Protein AF-A0A024HG95-F1 (afdb_monomer)

InterPro domains:
  IPR009799 EthD domain [PF07110] (18-92)
  IPR009799 EthD domain [PF07110] (99-173)
  IPR009799 EthD domain [TIGR02118] (1-95)
  IPR009799 EthD domain [TIGR02118] (94-183)
  IPR011008 Dimeric alpha-beta barrel [SSF54909] (1-94)
  IPR011008 Dimeric alpha-beta barrel [SSF54909] (99-183)

pLDDT: mean 79.68, std 12.89, range [33.03, 95.38]

Nearest PDB structures (foldseek):
  3bf4-assembly1_B  TM=8.684E-01  e=7.838E-10  Cupriavidus pinatubonensis JMP134
  2ftr-assembly1_B  TM=7.029E-01  e=4.248E-02  Halalkalibacterium halodurans C-125
  1q53-assembly1_B  TM=6.119E-01  e=1.461E+00  Arabidopsis thaliana
  8ozo-assembly1_A  TM=5.881E-01  e=2.093E+00  Populus tremula
  8z0l-assembly1_M  TM=3.106E-01  e=1.082E+00  Selenomonas sp.

Organism: Pseudomonas knackmussii (strain DSM 6978 / CCUG 54928 / LMG 23759 / B13) (NCBI:txid1301098)

Sequence (185 aa):
MIKVSVMYPNAPGVRFDHDYYRDIHMPLVKERMGDKCKYYTIDKGLAGGEPGAPATYVGMCHIFCDSVEAFQAGFGPHAKEILADIANYTDQTPESLDHDYYRDIHMPLVKERMGDKCKYYTIDKGLAGGEPGAPATYVGMCHIFCDSVEAFQAGFGPHAKEILADIANYTDQTPVLQISEVVVG

Structure (mmCIF, N/CA/C/O backbone):
data_AF-A0A024HG95-F1
#
_entry.id   AF-A0A024HG95-F1
#
loop_
_atom_site.group_PDB
_atom_site.id
_atom_site.type_symbol
_atom_site.label_atom_id
_atom_site.label_alt_id
_atom_site.label_comp_id
_atom_site.label_asym_id
_atom_site.label_entity_id
_atom_site.label_seq_id
_atom_site.pdbx_PDB_ins_code
_atom_site.Cartn_x
_atom_site.Cartn_y
_atom_site.Cartn_z
_atom_site.occupancy
_atom_site.B_iso_or_equiv
_atom_site.auth_seq_id
_atom_site.auth_comp_id
_atom_site.auth_asym_id
_atom_site.auth_atom_id
_atom_site.pdbx_PDB_model_num
ATOM 1 N N . MET A 1 1 ? 10.586 -10.606 -5.773 1.00 79.81 1 MET A N 1
ATOM 2 C CA . MET A 1 1 ? 9.203 -10.150 -6.001 1.00 79.81 1 MET A CA 1
ATOM 3 C C . MET A 1 1 ? 9.129 -8.683 -5.638 1.00 79.81 1 MET A C 1
ATOM 5 O O . MET A 1 1 ? 9.677 -8.307 -4.609 1.00 79.81 1 MET A O 1
ATOM 9 N N . ILE A 1 2 ? 8.516 -7.871 -6.491 1.00 79.69 2 ILE A N 1
ATOM 10 C CA . ILE A 1 2 ? 8.296 -6.440 -6.281 1.00 79.69 2 ILE A CA 1
ATOM 11 C C . ILE A 1 2 ? 6.804 -6.124 -6.366 1.00 79.69 2 ILE A C 1
ATOM 13 O O . ILE A 1 2 ? 6.038 -6.869 -6.984 1.00 79.69 2 ILE A O 1
ATOM 17 N N . LYS A 1 3 ? 6.423 -4.990 -5.786 1.00 83.44 3 LYS A N 1
ATOM 18 C CA . LYS A 1 3 ? 5.073 -4.438 -5.824 1.00 83.44 3 LYS A CA 1
ATOM 19 C C . LYS A 1 3 ? 5.138 -3.042 -6.432 1.00 83.44 3 LYS A C 1
ATOM 21 O O . LYS A 1 3 ? 5.890 -2.199 -5.951 1.00 83.44 3 LYS A O 1
ATOM 26 N N . VAL A 1 4 ? 4.382 -2.817 -7.500 1.00 76.75 4 VAL A N 1
ATOM 27 C CA . VAL A 1 4 ? 4.253 -1.510 -8.153 1.00 76.75 4 VAL A CA 1
ATOM 28 C C . VAL A 1 4 ? 2.925 -0.906 -7.734 1.00 76.75 4 VAL A C 1
ATOM 30 O O . VAL A 1 4 ? 1.876 -1.470 -8.032 1.00 76.75 4 VAL A O 1
ATOM 33 N N . SER A 1 5 ? 2.978 0.213 -7.019 1.00 79.12 5 SER A N 1
ATOM 34 C CA . SER A 1 5 ? 1.804 0.883 -6.459 1.00 79.12 5 SER A CA 1
ATOM 35 C C . SER A 1 5 ? 1.411 2.081 -7.314 1.00 79.12 5 SER A C 1
ATOM 37 O O . SER A 1 5 ? 2.239 2.955 -7.562 1.00 79.12 5 SER A O 1
ATOM 39 N N . VAL A 1 6 ? 0.144 2.144 -7.716 1.00 73.94 6 VAL A N 1
ATOM 40 C CA . VAL A 1 6 ? -0.451 3.289 -8.417 1.00 73.94 6 VAL A CA 1
ATOM 41 C C . VAL A 1 6 ? -1.552 3.854 -7.528 1.00 73.94 6 VAL A C 1
ATOM 43 O O . VAL A 1 6 ? -2.449 3.119 -7.122 1.00 73.94 6 VAL A O 1
ATOM 46 N N . MET A 1 7 ? -1.470 5.140 -7.192 1.00 79.94 7 MET A N 1
ATOM 47 C CA . MET A 1 7 ? -2.380 5.812 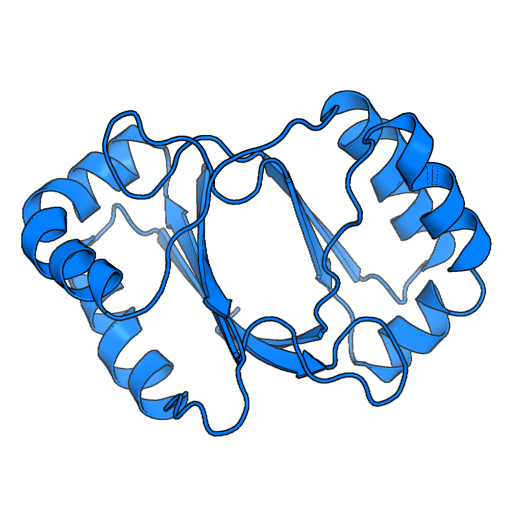-6.259 1.00 79.94 7 MET A CA 1
ATOM 48 C C . MET A 1 7 ? -2.964 7.058 -6.923 1.00 79.94 7 MET A C 1
ATOM 50 O O . MET A 1 7 ? -2.205 7.877 -7.438 1.00 79.94 7 MET A O 1
ATOM 54 N N . TYR A 1 8 ? -4.292 7.204 -6.908 1.00 73.31 8 TYR A N 1
ATOM 55 C CA . TYR A 1 8 ? -4.997 8.329 -7.534 1.00 73.31 8 TYR A CA 1
ATOM 56 C C . TYR A 1 8 ? -5.486 9.311 -6.467 1.00 73.31 8 TYR A C 1
ATOM 58 O O . TYR A 1 8 ? -6.431 8.971 -5.751 1.00 73.31 8 TYR A O 1
ATOM 66 N N . PRO A 1 9 ? -4.875 10.504 -6.327 1.00 78.38 9 PRO A N 1
ATOM 67 C CA . PRO A 1 9 ? -5.267 11.478 -5.313 1.00 78.38 9 PRO A CA 1
ATOM 68 C C . PRO A 1 9 ? -6.752 11.832 -5.391 1.00 78.38 9 PRO A C 1
ATOM 70 O O . PRO A 1 9 ? -7.327 11.981 -6.468 1.00 78.38 9 PRO A O 1
ATOM 73 N N . ASN A 1 10 ? -7.382 11.957 -4.231 1.00 75.06 10 ASN A N 1
ATOM 74 C CA . ASN A 1 10 ? -8.757 12.399 -4.102 1.00 75.06 10 ASN A CA 1
ATOM 75 C C . ASN A 1 10 ? -8.811 13.933 -4.104 1.00 75.06 10 ASN A C 1
ATOM 77 O O . ASN A 1 10 ? -8.007 14.596 -3.450 1.00 75.06 10 ASN A O 1
ATOM 81 N N . ALA A 1 11 ? -9.787 14.498 -4.807 1.00 73.00 11 ALA A N 1
ATOM 82 C CA . ALA A 1 11 ? -10.054 15.930 -4.835 1.00 73.00 11 ALA A CA 1
ATOM 83 C C . ALA A 1 11 ? -11.572 16.172 -4.881 1.00 73.00 11 ALA A C 1
ATOM 85 O O . ALA A 1 11 ? -12.305 15.342 -5.428 1.00 73.00 11 ALA A O 1
ATOM 86 N N . PRO A 1 12 ? -12.083 17.296 -4.342 1.00 68.38 12 PRO A N 1
ATOM 87 C CA . PRO A 1 12 ? -13.506 17.612 -4.423 1.00 68.38 12 PRO A CA 1
ATOM 88 C C . PRO A 1 12 ? -14.024 17.553 -5.869 1.00 68.38 12 PRO A C 1
ATOM 90 O O . PRO A 1 12 ? -13.521 18.250 -6.745 1.00 68.38 12 PRO A O 1
ATOM 93 N N . GLY A 1 13 ? -15.040 16.720 -6.114 1.00 66.88 13 GLY A N 1
ATOM 94 C CA . GLY A 1 13 ? -15.647 16.550 -7.440 1.00 66.88 13 GLY A CA 1
ATOM 95 C C . GLY A 1 13 ? -14.898 15.615 -8.397 1.00 66.88 13 GLY A C 1
ATOM 96 O O . GLY A 1 13 ? -15.292 15.526 -9.560 1.00 66.88 13 GLY A O 1
ATOM 97 N N . VAL A 1 14 ? -13.854 14.905 -7.945 1.00 72.06 14 VAL A N 1
ATOM 98 C CA . VAL A 1 14 ? -13.149 13.925 -8.784 1.00 72.06 14 VAL A CA 1
ATOM 99 C C . VAL A 1 14 ? -14.087 12.782 -9.189 1.00 72.06 14 VAL A C 1
ATOM 101 O O . VAL A 1 14 ? -14.788 12.196 -8.362 1.00 72.06 14 VAL A O 1
ATOM 104 N N . ARG A 1 15 ? -14.117 12.458 -10.486 1.00 71.50 15 ARG A N 1
ATOM 105 C CA . ARG A 1 15 ? -14.845 11.298 -11.011 1.00 71.50 15 ARG A CA 1
ATOM 106 C C . ARG A 1 15 ? -13.890 10.113 -11.080 1.00 71.50 15 ARG A C 1
ATOM 108 O O . ARG A 1 15 ? -12.995 10.115 -11.917 1.00 71.50 15 ARG A O 1
ATOM 115 N N . PHE A 1 16 ? -14.120 9.093 -10.259 1.00 69.81 16 PHE A N 1
ATOM 116 C CA . PHE A 1 16 ? -13.410 7.818 -10.345 1.00 69.81 16 PHE A CA 1
ATOM 117 C C . PHE A 1 16 ? -14.416 6.675 -10.488 1.00 69.81 16 PHE A C 1
ATOM 119 O O . PHE A 1 16 ? -15.209 6.410 -9.584 1.00 69.81 16 PHE A O 1
ATOM 126 N N . ASP A 1 17 ? -14.414 6.024 -11.649 1.00 82.94 17 ASP A N 1
ATOM 127 C CA . ASP A 1 17 ? -15.295 4.893 -11.933 1.00 82.94 17 ASP A CA 1
ATOM 128 C C . ASP A 1 17 ? -14.608 3.593 -11.500 1.00 82.94 17 ASP A C 1
ATOM 130 O O . ASP A 1 17 ? -13.783 3.026 -12.219 1.00 82.94 17 ASP A O 1
ATOM 134 N N . HIS A 1 18 ? -14.916 3.152 -10.280 1.00 84.31 18 HIS A N 1
ATOM 135 C CA . HIS A 1 18 ? -14.314 1.952 -9.701 1.00 84.31 18 HIS A CA 1
ATOM 136 C C . HIS A 1 18 ? -14.685 0.671 -10.447 1.00 84.31 18 HIS A C 1
ATOM 138 O O . HIS A 1 18 ? -13.876 -0.257 -10.471 1.00 84.31 18 HIS A O 1
ATOM 144 N N . ASP A 1 19 ? -15.871 0.616 -11.055 1.00 87.69 19 ASP A N 1
ATOM 145 C CA . ASP A 1 19 ? -16.317 -0.566 -11.785 1.00 87.69 19 ASP A CA 1
ATOM 146 C C . ASP A 1 19 ? -15.554 -0.677 -13.102 1.00 87.69 19 ASP A C 1
ATOM 148 O O . ASP A 1 19 ? -14.967 -1.718 -13.384 1.00 87.69 19 ASP A O 1
ATOM 152 N N . TYR A 1 20 ? -15.419 0.425 -13.845 1.00 80.25 20 TYR A N 1
ATOM 153 C CA . TYR A 1 20 ? -14.579 0.447 -15.044 1.00 80.25 20 TYR A CA 1
ATOM 154 C C . TYR A 1 20 ? -13.110 0.130 -14.726 1.00 80.25 20 TYR A C 1
ATOM 156 O O . TYR A 1 20 ? -12.455 -0.633 -15.444 1.00 80.25 20 TYR A O 1
ATOM 164 N N . TYR A 1 21 ? -12.575 0.694 -13.639 1.00 76.06 21 TYR A N 1
ATOM 165 C CA . TYR A 1 21 ? -11.191 0.454 -13.236 1.00 76.06 21 TYR A CA 1
ATOM 166 C C . TYR A 1 21 ? -10.925 -1.030 -12.937 1.00 76.06 21 TYR A C 1
ATOM 168 O O . TYR A 1 21 ? -9.932 -1.596 -13.403 1.00 76.06 21 TYR A O 1
ATOM 176 N N . ARG A 1 22 ? -11.846 -1.673 -12.210 1.00 89.12 22 ARG A N 1
ATOM 177 C CA . ARG A 1 22 ? -11.774 -3.091 -11.840 1.00 89.12 22 ARG A CA 1
ATOM 178 C C . ARG A 1 22 ? -12.034 -4.031 -13.010 1.00 89.12 22 ARG A C 1
ATOM 180 O O . ARG A 1 22 ? -11.291 -4.996 -13.166 1.00 89.12 22 ARG A O 1
ATOM 187 N N . ASP A 1 23 ? -13.063 -3.762 -13.803 1.00 86.31 23 ASP A N 1
ATOM 188 C CA . ASP A 1 23 ? -13.603 -4.735 -14.756 1.00 86.31 23 ASP A CA 1
ATOM 189 C C . ASP A 1 23 ? -13.022 -4.569 -16.168 1.00 86.31 23 ASP A C 1
ATOM 191 O O . ASP A 1 23 ? -13.086 -5.503 -16.966 1.00 86.31 23 ASP A O 1
ATOM 195 N N . ILE A 1 24 ? -12.425 -3.411 -16.482 1.00 86.00 24 ILE A N 1
ATOM 196 C CA . ILE A 1 24 ? -11.878 -3.106 -17.814 1.00 86.00 24 ILE A CA 1
ATOM 197 C C . ILE A 1 24 ? -10.385 -2.775 -17.751 1.00 86.00 24 ILE A C 1
ATOM 199 O O . ILE A 1 24 ? -9.576 -3.437 -18.403 1.00 86.00 24 ILE A O 1
ATOM 203 N N . HIS A 1 25 ? -10.001 -1.762 -16.969 1.00 76.81 25 HIS A N 1
ATOM 204 C CA . HIS A 1 25 ? -8.632 -1.239 -17.001 1.00 76.81 25 HIS A CA 1
ATOM 205 C C . HIS A 1 25 ? -7.604 -2.240 -16.458 1.00 76.81 25 HIS A C 1
ATOM 207 O O . HIS A 1 25 ? -6.648 -2.586 -17.152 1.00 76.81 25 HIS A O 1
ATOM 213 N N . MET A 1 26 ? -7.790 -2.739 -15.234 1.00 88.88 26 MET A N 1
ATOM 214 C CA . MET A 1 26 ? -6.814 -3.649 -14.625 1.00 88.88 26 MET A CA 1
ATOM 215 C C . MET A 1 26 ? -6.700 -5.011 -15.343 1.00 88.88 26 MET A C 1
ATOM 217 O O . MET A 1 26 ? -5.574 -5.495 -15.500 1.00 88.88 26 MET A O 1
ATOM 221 N N . PRO A 1 27 ? -7.788 -5.603 -15.877 1.00 90.50 27 PRO A N 1
ATOM 222 C CA . PRO A 1 27 ? -7.696 -6.759 -16.767 1.00 90.50 27 PRO A CA 1
ATOM 223 C C . PRO A 1 27 ? -6.879 -6.489 -18.036 1.00 90.50 27 PRO A C 1
ATOM 225 O O . PRO A 1 27 ? -6.035 -7.313 -18.389 1.00 90.50 27 PRO A O 1
ATOM 228 N N . LEU A 1 28 ? -7.046 -5.324 -18.679 1.00 80.94 28 LEU A N 1
ATOM 229 C CA . LEU A 1 28 ? -6.230 -4.922 -19.833 1.00 80.94 28 LEU A CA 1
ATOM 230 C C . LEU A 1 28 ? -4.741 -4.832 -19.465 1.00 80.94 28 LEU A C 1
ATOM 232 O O . LEU A 1 28 ? -3.893 -5.351 -20.193 1.00 80.94 28 LEU A O 1
ATOM 236 N N . VAL A 1 29 ? -4.407 -4.213 -18.327 1.00 74.88 29 VAL A N 1
ATOM 237 C CA . VAL A 1 29 ? -3.020 -4.132 -17.834 1.00 74.88 29 VAL A CA 1
ATOM 238 C C . VAL A 1 29 ? -2.446 -5.534 -17.607 1.00 74.88 29 VAL A C 1
ATOM 240 O O . VAL A 1 29 ? -1.341 -5.833 -18.067 1.00 74.88 29 VAL A O 1
ATOM 243 N N . LYS A 1 30 ? -3.207 -6.432 -16.967 1.00 89.50 30 LYS A N 1
ATOM 244 C CA . LYS A 1 30 ? -2.803 -7.829 -16.756 1.00 89.50 30 LYS A CA 1
ATOM 245 C C . LYS A 1 30 ? -2.593 -8.578 -18.072 1.00 89.50 30 LYS A C 1
ATOM 247 O O . LYS A 1 30 ? -1.630 -9.338 -18.175 1.00 89.50 30 LYS A O 1
ATOM 252 N N . GLU A 1 31 ? -3.458 -8.367 -19.062 1.00 89.88 31 GLU A N 1
ATOM 253 C CA . GLU A 1 31 ? -3.347 -8.966 -20.395 1.00 89.88 31 GLU A CA 1
ATOM 254 C C . GLU A 1 31 ? -2.065 -8.505 -21.100 1.00 89.88 31 GLU A C 1
ATOM 256 O O . GLU A 1 31 ? -1.296 -9.334 -21.584 1.00 89.88 31 GLU A O 1
ATOM 261 N N . ARG A 1 32 ? -1.786 -7.194 -21.104 1.00 83.31 32 ARG A N 1
ATOM 262 C CA . ARG A 1 32 ? -0.579 -6.623 -21.729 1.00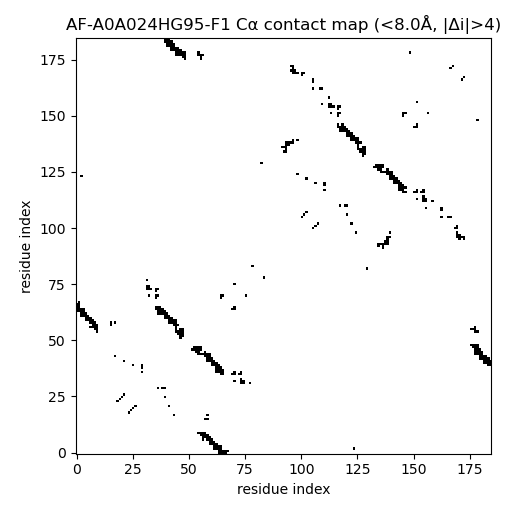 83.31 32 ARG A CA 1
ATOM 263 C C . ARG A 1 32 ? 0.704 -7.084 -21.044 1.00 83.31 32 ARG A C 1
ATOM 265 O O . ARG A 1 32 ? 1.689 -7.386 -21.712 1.00 83.31 32 ARG A O 1
ATOM 272 N N . MET A 1 33 ? 0.696 -7.185 -19.718 1.00 85.56 33 MET A N 1
ATOM 273 C CA . MET A 1 33 ? 1.863 -7.641 -18.962 1.00 85.56 33 MET A CA 1
ATOM 274 C C . MET A 1 33 ? 2.063 -9.164 -19.005 1.00 85.56 33 MET A C 1
ATOM 276 O O . MET A 1 33 ? 3.174 -9.637 -18.743 1.00 85.56 33 MET A O 1
ATOM 280 N N . GLY A 1 34 ? 1.025 -9.941 -19.329 1.00 91.00 34 GLY A N 1
ATOM 281 C CA . GLY A 1 34 ? 1.076 -11.402 -19.368 1.00 91.00 34 GLY A CA 1
ATOM 282 C C . GLY A 1 34 ? 1.581 -11.998 -18.049 1.00 91.00 34 GLY A C 1
ATOM 283 O O . GLY A 1 34 ? 1.208 -11.548 -16.963 1.00 91.00 34 GLY A O 1
ATOM 284 N N . ASP A 1 35 ? 2.477 -12.982 -18.131 1.00 90.94 35 ASP A N 1
ATOM 285 C CA . ASP A 1 35 ? 3.035 -13.698 -16.967 1.00 90.94 35 ASP A CA 1
ATOM 286 C C . ASP A 1 35 ? 3.990 -12.861 -16.100 1.00 90.94 35 ASP A C 1
ATOM 288 O O . ASP A 1 35 ? 4.439 -13.313 -15.038 1.00 90.94 35 ASP A O 1
ATOM 292 N N . LYS A 1 36 ? 4.322 -11.643 -16.547 1.00 88.38 36 LYS A N 1
ATOM 293 C CA . LYS A 1 36 ? 5.193 -10.716 -15.813 1.00 88.38 36 LYS A CA 1
ATOM 294 C C . LYS A 1 36 ? 4.438 -10.008 -14.691 1.00 88.38 36 LYS A C 1
ATOM 296 O O . LYS A 1 36 ? 5.037 -9.728 -13.659 1.00 88.38 36 LYS A O 1
ATOM 301 N N . CYS A 1 37 ? 3.131 -9.790 -14.858 1.00 89.69 37 CYS A N 1
ATOM 302 C CA . CYS A 1 37 ? 2.228 -9.480 -13.753 1.00 89.69 37 CYS A CA 1
ATOM 303 C C . CYS A 1 37 ? 1.684 -10.802 -13.202 1.00 89.69 37 CYS A C 1
ATOM 305 O O . CYS A 1 37 ? 0.974 -11.518 -13.906 1.00 89.69 37 CYS A O 1
ATOM 307 N N . LYS A 1 38 ? 2.015 -11.149 -11.957 1.00 90.50 38 LYS A N 1
ATOM 308 C CA . LYS A 1 38 ? 1.517 -12.376 -11.316 1.00 90.50 38 LYS A CA 1
ATOM 309 C C . LYS A 1 38 ? 0.061 -12.227 -10.912 1.00 90.50 38 LYS A C 1
ATOM 311 O O . LYS A 1 38 ? -0.773 -13.042 -11.290 1.00 90.50 38 LYS A O 1
ATOM 316 N N . TYR A 1 39 ? -0.225 -11.155 -10.193 1.00 90.75 39 TYR A N 1
ATOM 317 C CA . TYR A 1 39 ? -1.556 -10.750 -9.771 1.00 90.75 39 TYR A CA 1
ATOM 318 C C . TYR A 1 39 ? -1.542 -9.246 -9.482 1.00 90.75 39 TYR A C 1
ATOM 320 O O . TYR A 1 39 ? -0.481 -8.608 -9.484 1.00 90.75 39 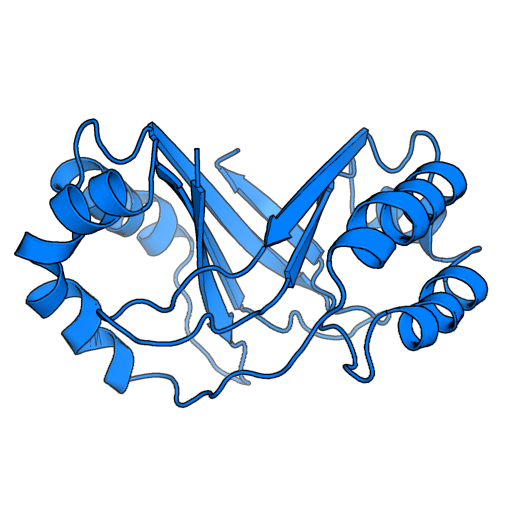TYR A O 1
ATOM 328 N N . TYR A 1 40 ? -2.721 -8.680 -9.259 1.00 90.06 40 TYR A N 1
ATOM 329 C CA . TYR A 1 40 ? -2.878 -7.300 -8.834 1.00 90.06 40 TYR A CA 1
ATOM 330 C C . TYR A 1 40 ? -3.961 -7.202 -7.763 1.00 90.06 40 TYR A C 1
ATOM 332 O O . TYR A 1 40 ? -4.875 -8.023 -7.734 1.00 90.06 40 TYR A O 1
ATOM 340 N N . THR A 1 41 ? -3.865 -6.185 -6.916 1.00 91.62 41 THR A N 1
ATOM 341 C CA . THR A 1 41 ? -4.928 -5.807 -5.981 1.00 91.62 41 THR A CA 1
ATOM 342 C C . THR A 1 41 ? -5.509 -4.458 -6.370 1.00 91.62 41 THR A C 1
ATOM 344 O O . THR A 1 41 ? -4.859 -3.667 -7.061 1.00 91.62 41 THR A O 1
ATOM 347 N N . ILE A 1 42 ? -6.745 -4.206 -5.945 1.00 89.12 42 ILE A N 1
ATOM 348 C CA . ILE A 1 42 ? -7.435 -2.930 -6.141 1.00 89.12 42 ILE A CA 1
ATOM 349 C C . ILE A 1 42 ? -8.014 -2.495 -4.806 1.00 89.12 42 ILE A C 1
ATOM 351 O O . ILE A 1 42 ? -8.713 -3.270 -4.155 1.00 89.12 42 ILE A O 1
ATOM 355 N N . ASP A 1 43 ? -7.773 -1.239 -4.458 1.00 88.19 43 ASP A N 1
ATOM 356 C CA . ASP A 1 43 ? -8.251 -0.611 -3.238 1.00 88.19 43 ASP A CA 1
ATOM 357 C C . ASP A 1 43 ? -9.157 0.575 -3.583 1.00 88.19 43 ASP A C 1
ATOM 359 O O . ASP A 1 43 ? -8.832 1.404 -4.441 1.00 88.19 43 ASP A O 1
ATOM 363 N N . LYS A 1 44 ? -10.298 0.675 -2.898 1.00 88.06 44 LYS A N 1
ATOM 364 C CA . LYS A 1 44 ? -11.199 1.833 -2.966 1.00 88.06 44 LYS A CA 1
ATOM 365 C C . LYS A 1 44 ? -11.090 2.643 -1.682 1.00 88.06 44 LYS A C 1
ATOM 367 O O . LYS A 1 44 ? -11.313 2.099 -0.603 1.00 88.06 44 LYS A O 1
ATOM 372 N N . GLY A 1 45 ? -10.773 3.934 -1.793 1.00 85.81 45 GLY A N 1
ATOM 373 C CA . GLY A 1 45 ? -10.629 4.814 -0.635 1.00 85.81 45 GLY A CA 1
ATOM 374 C C . GLY A 1 45 ? -11.949 4.988 0.117 1.00 85.81 45 GLY A C 1
ATOM 375 O O . GLY A 1 45 ? -12.966 5.334 -0.482 1.00 85.81 45 GLY A O 1
ATOM 376 N N . LEU A 1 46 ? -11.929 4.759 1.432 1.00 86.44 46 LEU A N 1
ATOM 377 C CA . LEU A 1 46 ? -13.091 4.923 2.313 1.00 86.44 46 LEU A CA 1
ATOM 378 C C . LEU A 1 46 ? -12.954 6.157 3.207 1.00 86.44 46 LEU A C 1
ATOM 380 O O . LEU A 1 46 ? -13.884 6.954 3.307 1.00 86.44 46 LEU A O 1
ATOM 384 N N . ALA A 1 47 ? -11.798 6.312 3.857 1.00 86.06 47 ALA A N 1
ATOM 385 C CA . ALA A 1 47 ? -11.543 7.381 4.820 1.00 86.06 47 ALA A CA 1
ATOM 386 C C . ALA A 1 47 ? -10.044 7.695 4.958 1.00 86.06 47 ALA A C 1
ATOM 388 O O . ALA A 1 47 ? -9.187 6.893 4.575 1.00 86.06 47 ALA A O 1
ATOM 389 N N . GLY A 1 48 ? -9.749 8.869 5.517 1.00 85.00 48 GLY A N 1
ATOM 390 C CA . GLY A 1 48 ? -8.418 9.272 5.969 1.00 85.00 48 GLY A CA 1
ATOM 391 C C . GLY A 1 48 ? -8.134 8.834 7.411 1.00 85.00 48 GLY A C 1
ATOM 392 O O . GLY A 1 48 ? -8.890 8.066 8.007 1.00 85.00 48 GLY A O 1
ATOM 393 N N . GLY A 1 49 ? -7.034 9.330 7.985 1.00 72.69 49 GLY A N 1
ATOM 394 C CA . GLY A 1 49 ? -6.582 8.923 9.322 1.00 72.69 49 GLY A CA 1
ATOM 395 C C . GLY A 1 49 ? -7.394 9.440 10.512 1.00 72.69 49 GLY A C 1
ATOM 396 O O . GLY A 1 49 ? -7.304 8.868 11.596 1.00 72.69 49 GLY A O 1
ATOM 397 N N . GLU A 1 50 ? -8.205 10.480 10.324 1.00 77.50 50 GLU A N 1
ATOM 398 C CA . GLU A 1 50 ? -9.042 11.064 11.377 1.00 77.50 50 GLU A CA 1
ATOM 399 C C . GLU A 1 50 ? -10.533 10.737 11.177 1.00 77.50 50 GLU A C 1
ATOM 401 O O . GLU A 1 50 ? -10.984 10.569 10.038 1.00 77.50 50 GLU A O 1
ATOM 406 N N . PRO A 1 51 ? -11.344 10.681 12.254 1.00 76.62 51 PRO A N 1
ATOM 407 C CA . PRO A 1 51 ? -12.786 10.484 12.137 1.00 76.62 51 PRO A CA 1
ATOM 408 C C . PRO A 1 51 ? -13.444 11.527 11.221 1.00 76.62 51 PRO A C 1
ATOM 410 O O . PRO A 1 51 ? -13.401 12.724 11.492 1.00 76.62 51 PRO A O 1
ATOM 413 N N . GLY A 1 52 ? -14.083 11.063 10.145 1.00 77.50 52 GLY A N 1
ATOM 414 C CA . GLY A 1 52 ? -14.761 11.920 9.166 1.00 77.50 52 GLY A CA 1
ATOM 415 C C . GLY A 1 52 ? -13.853 12.529 8.091 1.00 77.50 52 GLY A C 1
ATOM 416 O O . GLY A 1 52 ? -14.367 13.191 7.191 1.00 77.50 52 GLY A O 1
ATOM 417 N N . ALA A 1 53 ? -12.537 12.292 8.137 1.00 82.62 53 ALA A N 1
ATOM 418 C CA . ALA A 1 53 ? -11.630 12.733 7.083 1.00 82.62 53 ALA A CA 1
ATOM 419 C C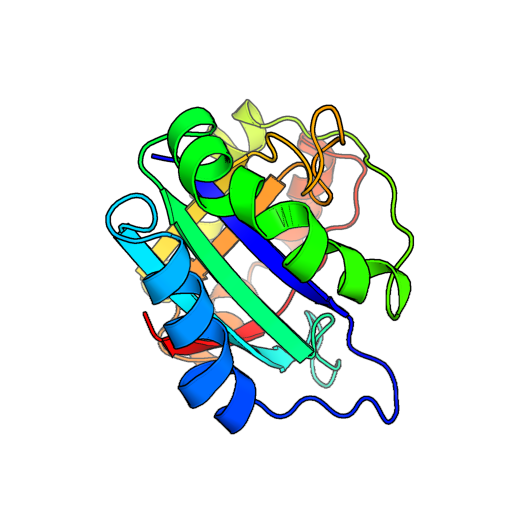 . ALA A 1 53 ? -11.847 11.918 5.791 1.00 82.62 53 ALA A C 1
ATOM 421 O O . ALA A 1 53 ? -11.974 10.689 5.855 1.00 82.62 53 ALA A O 1
ATOM 422 N N . PRO A 1 54 ? -11.865 12.560 4.607 1.00 83.56 54 PRO A N 1
ATOM 423 C CA . PRO A 1 54 ? -11.942 11.846 3.336 1.00 83.56 54 PRO A CA 1
ATOM 424 C C . PRO A 1 54 ? -10.656 11.047 3.075 1.00 83.56 54 PRO A C 1
ATOM 426 O O . PRO A 1 54 ? -9.588 11.394 3.576 1.00 83.56 54 PRO A O 1
ATOM 429 N N . ALA A 1 55 ? -10.748 9.988 2.266 1.00 85.50 55 ALA A N 1
ATOM 430 C CA . ALA A 1 55 ? -9.570 9.248 1.806 1.00 85.50 55 ALA A CA 1
ATOM 431 C C . ALA A 1 55 ? -8.639 10.147 0.979 1.00 85.50 55 ALA A C 1
ATOM 433 O O . ALA A 1 55 ? -9.125 10.923 0.153 1.00 85.50 55 ALA A O 1
ATOM 434 N N . THR A 1 56 ? -7.322 10.012 1.164 1.00 85.94 56 THR A N 1
ATOM 435 C CA . THR A 1 56 ? -6.319 10.795 0.420 1.00 85.94 56 THR A CA 1
ATOM 436 C C . THR A 1 56 ? -6.247 10.413 -1.056 1.00 85.94 56 THR A C 1
ATOM 438 O O . THR A 1 56 ? -6.036 11.276 -1.902 1.00 85.94 56 THR A O 1
ATOM 441 N N . TYR A 1 57 ? -6.477 9.144 -1.378 1.00 83.50 57 TYR A N 1
ATOM 442 C CA . TYR A 1 57 ? -6.570 8.585 -2.721 1.00 83.50 57 TYR A CA 1
ATOM 443 C C . TYR A 1 57 ? -7.952 7.968 -2.917 1.00 83.50 57 TYR A C 1
ATOM 445 O O . TYR A 1 57 ? -8.418 7.165 -2.108 1.00 83.50 57 TYR A O 1
ATOM 453 N N . VAL A 1 58 ? -8.614 8.321 -4.015 1.00 81.44 58 VAL A N 1
ATOM 454 C CA . VAL A 1 58 ? -9.947 7.795 -4.335 1.00 81.44 58 VAL A CA 1
ATOM 455 C C . VAL A 1 58 ? -9.879 6.308 -4.705 1.00 81.44 58 VAL A C 1
ATOM 457 O O . VAL A 1 58 ? -10.751 5.535 -4.314 1.00 81.44 58 VAL A O 1
ATOM 460 N N . GLY A 1 59 ? -8.791 5.872 -5.346 1.00 77.31 59 GLY A N 1
ATOM 461 C CA . GLY A 1 59 ? -8.505 4.470 -5.638 1.00 77.31 59 GLY A CA 1
ATOM 462 C C . GLY A 1 59 ? -7.007 4.200 -5.744 1.00 77.31 59 GLY A C 1
ATOM 463 O O . GLY A 1 59 ? -6.214 5.112 -5.993 1.00 77.31 59 GLY A O 1
ATOM 464 N N . MET A 1 60 ? -6.615 2.945 -5.542 1.00 86.31 60 MET A N 1
ATOM 465 C CA . MET A 1 60 ? -5.236 2.482 -5.705 1.00 86.31 60 MET A CA 1
ATOM 466 C C . MET A 1 60 ? -5.223 1.100 -6.366 1.00 86.31 60 MET A C 1
ATOM 468 O O . MET A 1 60 ? -6.201 0.354 -6.297 1.00 86.31 60 MET A O 1
ATOM 472 N N . CYS A 1 61 ? -4.118 0.742 -7.013 1.00 83.69 61 CYS A N 1
ATOM 473 C CA . CYS A 1 61 ? -3.824 -0.653 -7.319 1.00 83.69 61 CYS A CA 1
ATOM 474 C C . CYS A 1 61 ? -2.378 -0.993 -6.995 1.00 83.69 61 CYS A C 1
ATOM 476 O O . CYS A 1 61 ? -1.496 -0.128 -6.969 1.00 83.69 61 CYS A O 1
ATOM 478 N N . HIS A 1 62 ? -2.143 -2.284 -6.795 1.00 85.94 62 HIS A N 1
ATOM 479 C CA . HIS A 1 62 ? -0.810 -2.815 -6.584 1.00 85.94 62 HIS A CA 1
ATOM 480 C C . HIS A 1 62 ? -0.569 -3.995 -7.517 1.00 85.94 62 HIS A C 1
ATOM 482 O O . HIS A 1 62 ? -1.303 -4.976 -7.481 1.00 85.94 62 HIS A O 1
ATOM 488 N N . ILE A 1 63 ? 0.455 -3.899 -8.361 1.00 83.94 63 ILE A N 1
ATOM 489 C CA . ILE A 1 63 ? 0.811 -4.906 -9.364 1.00 83.94 63 ILE A CA 1
ATOM 490 C C . ILE A 1 63 ? 2.027 -5.685 -8.866 1.00 83.94 63 ILE A C 1
ATOM 492 O O . ILE A 1 63 ? 3.076 -5.101 -8.588 1.00 83.94 63 ILE A O 1
ATOM 496 N N . PHE A 1 64 ? 1.913 -7.010 -8.792 1.00 89.31 64 PHE A N 1
ATOM 497 C CA . PHE A 1 64 ? 2.970 -7.878 -8.278 1.00 89.31 64 PHE A CA 1
ATOM 498 C C . PHE A 1 64 ? 3.748 -8.519 -9.427 1.00 89.31 64 PHE A C 1
ATOM 500 O O . PHE A 1 64 ? 3.171 -9.188 -10.288 1.00 89.31 64 PHE A O 1
ATOM 507 N N . CYS A 1 65 ? 5.067 -8.319 -9.436 1.00 84.06 65 CYS A N 1
ATOM 508 C CA . CYS A 1 65 ? 5.984 -8.844 -10.454 1.00 84.06 65 CYS A CA 1
ATOM 509 C C . CYS A 1 65 ? 7.154 -9.589 -9.795 1.00 84.06 65 CYS A C 1
ATOM 511 O O . CYS A 1 65 ? 7.496 -9.331 -8.640 1.00 84.06 65 CYS A O 1
ATOM 513 N N . ASP A 1 66 ? 7.826 -10.484 -10.523 1.00 85.56 66 ASP A N 1
ATOM 514 C CA . ASP A 1 66 ? 8.976 -11.219 -9.967 1.00 85.56 66 ASP A CA 1
ATOM 515 C C . ASP A 1 66 ? 10.155 -10.285 -9.636 1.00 85.56 66 ASP A C 1
ATOM 517 O O . ASP A 1 66 ? 10.802 -10.447 -8.594 1.00 85.56 66 ASP A O 1
ATOM 521 N N . SER A 1 67 ? 10.390 -9.271 -10.474 1.00 83.31 67 SER A N 1
ATOM 522 C CA . SER A 1 67 ? 11.466 -8.285 -10.325 1.00 83.31 67 SER A CA 1
ATOM 523 C C . SER A 1 67 ? 11.157 -6.963 -11.050 1.00 83.31 67 SER A C 1
ATOM 525 O O . SER A 1 67 ? 10.187 -6.880 -11.810 1.00 83.31 67 SER A O 1
ATOM 527 N N . VAL A 1 68 ? 11.990 -5.936 -10.831 1.00 73.06 68 VAL A N 1
ATOM 528 C CA . VAL A 1 68 ? 11.913 -4.645 -11.549 1.00 73.06 68 VAL A CA 1
ATOM 529 C C . VAL A 1 68 ? 12.098 -4.850 -13.051 1.00 73.06 68 VAL A C 1
ATOM 531 O O . VAL A 1 68 ? 11.354 -4.284 -13.845 1.00 73.06 68 VAL A O 1
ATOM 534 N N . GLU A 1 69 ? 13.022 -5.719 -13.448 1.00 77.88 69 GLU A N 1
ATOM 535 C CA . GLU A 1 69 ? 13.294 -6.051 -14.848 1.00 77.88 69 GLU A CA 1
ATOM 536 C C . GLU A 1 69 ? 12.088 -6.739 -15.494 1.00 77.88 69 GLU A C 1
ATOM 538 O O . GLU A 1 69 ? 11.742 -6.438 -16.635 1.00 77.88 69 GLU A O 1
ATOM 543 N N . ALA A 1 70 ? 11.403 -7.628 -14.762 1.00 79.38 70 ALA A N 1
ATOM 544 C CA . ALA A 1 70 ? 10.180 -8.268 -15.241 1.00 79.38 70 ALA A CA 1
ATOM 545 C C . ALA A 1 70 ? 9.053 -7.245 -15.446 1.00 79.38 70 ALA A C 1
ATOM 547 O O . ALA A 1 70 ? 8.382 -7.278 -16.480 1.00 79.38 70 ALA A O 1
ATOM 548 N N . PHE A 1 71 ? 8.882 -6.307 -14.506 1.00 77.75 71 PHE A N 1
ATOM 549 C CA . PHE A 1 71 ? 7.945 -5.195 -14.663 1.00 77.75 71 PHE A CA 1
ATOM 550 C C . PHE A 1 71 ? 8.294 -4.357 -15.897 1.00 77.75 71 PHE A C 1
ATOM 552 O O . PHE A 1 71 ? 7.454 -4.196 -16.777 1.00 77.75 71 PHE A O 1
ATOM 559 N N . GLN A 1 72 ? 9.542 -3.909 -16.031 1.00 75.06 72 GLN A N 1
ATOM 560 C CA . GLN A 1 72 ? 9.997 -3.104 -17.167 1.00 75.06 72 GLN A CA 1
ATOM 561 C C . GLN A 1 72 ? 9.848 -3.836 -18.508 1.00 75.06 72 GLN A C 1
ATOM 563 O O . GLN A 1 72 ? 9.426 -3.235 -19.490 1.00 75.06 72 GLN A O 1
ATOM 568 N N . ALA A 1 73 ? 10.123 -5.139 -18.568 1.00 78.38 73 ALA A N 1
ATOM 569 C CA . ALA A 1 73 ? 9.970 -5.933 -19.787 1.00 78.38 73 ALA A CA 1
ATOM 570 C C . ALA A 1 73 ? 8.501 -6.181 -20.179 1.00 78.38 73 ALA A C 1
ATOM 572 O O . ALA A 1 73 ? 8.229 -6.589 -21.311 1.00 78.38 73 ALA A O 1
ATOM 573 N N . GLY A 1 74 ? 7.557 -6.039 -19.245 1.00 76.50 74 GLY A N 1
ATOM 574 C CA . GLY A 1 74 ? 6.118 -6.176 -19.495 1.00 76.50 74 GLY A CA 1
ATOM 575 C C . GLY A 1 74 ? 5.447 -4.838 -19.766 1.00 76.50 74 GLY A C 1
ATOM 576 O O . GLY A 1 74 ? 4.696 -4.705 -20.722 1.00 76.50 74 GLY A O 1
ATOM 577 N N . PHE A 1 75 ? 5.761 -3.846 -18.942 1.00 74.88 75 PHE A N 1
ATOM 578 C CA . PHE A 1 75 ? 5.206 -2.504 -18.997 1.00 74.88 75 PHE A CA 1
ATOM 579 C C . PHE A 1 75 ? 5.887 -1.642 -20.063 1.00 74.88 75 PHE A C 1
ATOM 581 O O . PHE A 1 75 ? 5.212 -1.001 -20.855 1.00 74.88 75 PHE A O 1
ATOM 588 N N . GLY A 1 76 ? 7.221 -1.671 -20.143 1.00 72.88 76 GLY A N 1
ATOM 589 C CA . GLY A 1 76 ? 8.055 -0.818 -21.000 1.00 72.88 76 GLY A CA 1
ATOM 590 C C . GLY A 1 76 ? 7.619 -0.721 -22.468 1.00 72.88 76 GLY A C 1
ATOM 591 O O . GLY A 1 76 ? 7.491 0.397 -22.966 1.00 72.88 76 GLY A O 1
ATOM 592 N N . PRO A 1 77 ? 7.325 -1.836 -23.169 1.00 81.19 77 PRO A N 1
ATOM 593 C CA . PRO A 1 77 ? 6.848 -1.795 -24.557 1.00 81.19 77 PRO A CA 1
ATOM 594 C C . PRO A 1 77 ? 5.518 -1.046 -24.749 1.00 81.19 77 PRO A C 1
ATOM 596 O O . PRO A 1 77 ? 5.254 -0.541 -25.837 1.00 81.19 77 PRO A O 1
ATOM 599 N N . HIS A 1 78 ? 4.704 -0.956 -23.695 1.00 73.31 78 HIS A N 1
ATOM 600 C CA . HIS A 1 78 ? 3.403 -0.278 -23.662 1.00 73.31 78 HIS A CA 1
ATOM 601 C C . HIS A 1 78 ? 3.438 1.026 -22.854 1.00 73.31 78 HIS A C 1
ATOM 603 O O . HIS A 1 78 ? 2.461 1.770 -22.824 1.00 73.31 78 HIS A O 1
ATOM 609 N N . ALA A 1 79 ? 4.577 1.339 -22.232 1.00 60.22 79 ALA A N 1
ATOM 610 C CA . ALA A 1 79 ? 4.732 2.461 -21.321 1.00 60.22 79 ALA A CA 1
ATOM 611 C C . ALA A 1 79 ? 4.399 3.783 -22.008 1.00 60.22 79 ALA A C 1
ATOM 613 O O . ALA A 1 79 ? 3.835 4.665 -21.394 1.00 60.22 79 ALA A O 1
ATOM 614 N N . LYS A 1 80 ? 4.657 3.919 -23.309 1.00 53.72 80 LYS A N 1
ATOM 615 C CA . LYS A 1 80 ? 4.336 5.151 -24.037 1.00 53.72 80 LYS A CA 1
ATOM 616 C C . LYS A 1 80 ? 2.829 5.400 -24.192 1.00 53.72 80 LYS A C 1
ATOM 618 O O . LYS A 1 80 ? 2.425 6.549 -24.252 1.00 53.72 80 LYS A O 1
ATOM 623 N N . GLU A 1 81 ? 2.019 4.345 -24.264 1.00 66.50 81 GLU A N 1
ATOM 624 C CA . GLU A 1 81 ? 0.551 4.425 -24.301 1.00 66.50 81 GLU A CA 1
ATOM 625 C C . GLU A 1 81 ? -0.012 4.654 -22.893 1.00 66.50 81 GLU A C 1
ATOM 627 O O . GLU A 1 81 ? -0.888 5.488 -22.706 1.00 66.50 81 GLU A O 1
ATOM 632 N N . ILE A 1 82 ? 0.546 3.960 -21.896 1.00 55.94 82 ILE A N 1
ATOM 633 C CA . ILE A 1 82 ? 0.059 3.984 -20.511 1.00 55.94 82 ILE A CA 1
ATOM 634 C C . ILE A 1 82 ? 0.506 5.253 -19.765 1.00 55.94 82 ILE A C 1
ATOM 636 O O . ILE A 1 82 ? -0.280 5.866 -19.053 1.00 55.94 82 ILE A O 1
ATOM 640 N N . LEU A 1 83 ? 1.762 5.674 -19.933 1.00 54.25 83 LEU A N 1
ATOM 641 C CA . LEU A 1 83 ? 2.327 6.858 -19.279 1.00 54.25 83 LEU A CA 1
ATOM 642 C C . LEU A 1 83 ? 1.866 8.169 -19.937 1.00 54.25 83 LEU A C 1
ATOM 644 O O . LEU A 1 83 ? 1.850 9.198 -19.271 1.00 54.25 83 LEU A O 1
ATOM 648 N N . ALA A 1 84 ? 1.458 8.158 -21.215 1.00 60.97 84 ALA A N 1
ATOM 649 C CA . ALA A 1 84 ? 0.946 9.357 -21.892 1.00 60.97 84 ALA A CA 1
ATOM 650 C C . ALA A 1 84 ? -0.351 9.907 -21.268 1.00 60.97 84 ALA A C 1
ATOM 652 O O . ALA A 1 84 ? -0.699 11.057 -21.524 1.00 60.97 84 ALA A O 1
ATOM 653 N N . ASP A 1 85 ? -1.036 9.120 -20.436 1.00 53.34 85 ASP A N 1
ATOM 654 C CA . ASP A 1 85 ? -2.226 9.549 -19.698 1.00 53.34 85 ASP A CA 1
ATOM 655 C C . ASP A 1 85 ? -1.896 10.207 -18.342 1.00 53.34 85 ASP A C 1
ATOM 657 O O . ASP A 1 85 ? -2.717 10.916 -17.768 1.00 53.34 85 ASP A O 1
ATOM 661 N N . ILE A 1 86 ? -0.669 10.037 -17.837 1.00 39.84 86 ILE A N 1
ATOM 662 C CA . ILE A 1 86 ? -0.262 10.475 -16.489 1.00 39.84 86 ILE A CA 1
ATOM 663 C C . ILE A 1 86 ? -0.217 12.002 -16.360 1.00 39.84 86 ILE A C 1
ATOM 665 O O . ILE A 1 86 ? -0.597 12.553 -15.326 1.00 39.84 86 ILE A O 1
ATOM 669 N N . ALA A 1 87 ? 0.179 12.697 -17.431 1.00 42.22 87 ALA A N 1
ATOM 670 C CA . ALA A 1 87 ? 0.256 14.160 -17.473 1.00 42.22 87 ALA A CA 1
ATOM 671 C C . ALA A 1 87 ? -1.116 14.852 -17.346 1.00 42.22 87 ALA A C 1
ATOM 673 O O . ALA A 1 87 ? -1.182 16.067 -17.178 1.00 42.22 87 ALA A O 1
ATOM 674 N N . ASN A 1 88 ? -2.215 14.094 -17.404 1.00 53.69 88 ASN A N 1
ATOM 675 C CA . ASN A 1 88 ? -3.550 14.629 -17.176 1.00 53.69 88 ASN A CA 1
ATOM 676 C C . ASN A 1 88 ? -3.884 14.819 -15.685 1.00 53.69 88 ASN A C 1
ATOM 678 O O . ASN A 1 88 ? -4.940 15.390 -15.405 1.00 53.69 88 ASN A O 1
ATOM 682 N N . TYR A 1 89 ? -3.069 14.339 -14.727 1.00 40.31 89 TYR A N 1
ATOM 683 C CA . TYR A 1 89 ? -3.538 14.293 -13.333 1.00 40.31 89 TYR A CA 1
ATOM 684 C C . TYR A 1 89 ? -2.527 14.418 -12.175 1.00 40.31 89 TYR A C 1
ATOM 686 O O . TYR A 1 89 ? -3.002 14.396 -11.038 1.00 40.31 89 TYR A O 1
ATOM 694 N N . THR A 1 90 ? -1.200 14.566 -12.349 1.00 36.88 90 THR A N 1
ATOM 695 C CA . THR A 1 90 ? -0.307 14.748 -11.170 1.00 36.88 90 THR A CA 1
ATOM 696 C C . THR A 1 90 ? 1.126 15.235 -11.460 1.00 36.88 90 THR A C 1
ATOM 698 O O . THR A 1 90 ? 1.672 14.930 -12.512 1.00 36.88 90 THR A O 1
ATOM 701 N N . ASP A 1 91 ? 1.763 15.875 -10.459 1.00 36.75 91 ASP A N 1
ATOM 702 C CA . ASP A 1 91 ? 3.139 16.419 -10.488 1.00 36.75 91 ASP A CA 1
ATOM 703 C C . ASP A 1 91 ? 3.877 16.275 -9.119 1.00 36.75 91 ASP A C 1
ATOM 705 O O . ASP A 1 91 ? 3.928 17.235 -8.353 1.00 36.75 91 ASP A O 1
ATOM 709 N N . GLN A 1 92 ? 4.454 15.116 -8.745 1.00 38.72 92 GLN A N 1
ATOM 710 C CA . GLN A 1 92 ? 5.131 14.968 -7.427 1.00 38.72 92 GLN A CA 1
ATOM 711 C C . GLN A 1 92 ? 6.565 14.410 -7.454 1.00 38.72 92 GLN A C 1
ATOM 713 O O . GLN A 1 92 ? 6.950 13.651 -8.343 1.00 38.72 92 GLN A O 1
ATOM 718 N N . THR A 1 93 ? 7.340 14.800 -6.433 1.00 33.03 93 THR A N 1
ATOM 719 C CA . THR A 1 93 ? 8.788 14.588 -6.232 1.00 33.03 93 THR A CA 1
ATOM 720 C C . THR A 1 93 ? 9.104 13.796 -4.942 1.00 33.03 93 THR A C 1
ATOM 722 O O . THR A 1 93 ? 8.271 13.782 -4.044 1.00 33.03 93 THR A O 1
ATOM 725 N N . PRO A 1 94 ? 10.288 13.155 -4.820 1.00 4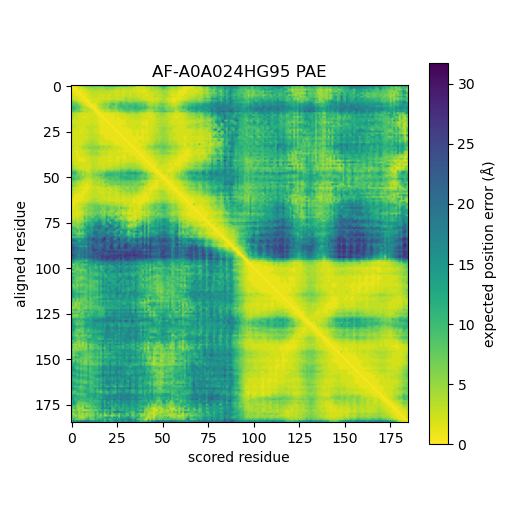3.28 94 PRO A N 1
ATOM 726 C CA . PRO A 1 94 ? 10.624 12.196 -3.741 1.00 43.28 94 PRO A CA 1
ATOM 727 C C . PRO A 1 94 ? 11.344 12.777 -2.493 1.00 43.28 94 PRO A C 1
ATOM 729 O O . PRO A 1 94 ? 12.054 13.777 -2.601 1.00 43.28 94 PRO A O 1
ATOM 732 N N . GLU A 1 95 ? 11.263 12.080 -1.340 1.00 53.69 95 GLU A N 1
ATOM 733 C CA . GLU A 1 95 ? 11.808 12.463 -0.003 1.00 53.69 95 GLU A CA 1
ATOM 734 C C . GLU A 1 95 ? 12.240 11.223 0.841 1.00 53.69 95 GLU A C 1
ATOM 736 O O . GLU A 1 95 ? 11.820 10.129 0.514 1.00 53.69 95 GLU A O 1
ATOM 741 N N . SER A 1 96 ? 13.062 11.316 1.908 1.00 53.66 96 SER A N 1
ATOM 742 C CA . SER A 1 96 ? 13.810 10.179 2.542 1.00 53.66 96 SER A CA 1
ATOM 743 C C . SER A 1 96 ? 13.195 9.445 3.771 1.00 53.66 96 SER A C 1
ATOM 745 O O . SER A 1 96 ? 12.574 10.085 4.613 1.00 53.66 96 SER A O 1
ATOM 747 N N . LEU A 1 97 ? 13.465 8.129 3.943 1.00 69.12 97 LEU A N 1
ATOM 748 C CA . LEU A 1 97 ? 12.979 7.229 5.028 1.00 69.12 97 LEU A CA 1
ATOM 749 C C . LEU A 1 97 ? 14.055 6.208 5.503 1.00 69.12 97 LEU A C 1
ATOM 751 O O . LEU A 1 97 ? 14.703 5.587 4.655 1.00 69.12 97 LEU A O 1
ATOM 755 N N . ASP A 1 98 ? 14.205 5.960 6.819 1.00 79.81 98 ASP A N 1
ATOM 756 C CA . ASP A 1 98 ? 14.991 4.827 7.364 1.00 79.81 98 ASP A CA 1
ATOM 757 C C . ASP A 1 98 ? 14.166 3.526 7.364 1.00 79.81 98 ASP A C 1
ATOM 759 O O . ASP A 1 98 ? 13.256 3.311 8.167 1.00 79.81 98 ASP A O 1
ATOM 763 N N . HIS A 1 99 ? 14.503 2.630 6.436 1.00 79.69 99 HIS A N 1
ATOM 764 C CA . HIS A 1 99 ? 13.775 1.383 6.218 1.00 79.69 99 HIS A CA 1
ATOM 765 C C . HIS A 1 99 ? 14.051 0.279 7.236 1.00 79.69 99 HIS A C 1
ATOM 767 O O . HIS A 1 99 ? 13.200 -0.599 7.391 1.00 79.69 99 HIS A O 1
ATOM 773 N N . ASP A 1 100 ? 15.220 0.271 7.874 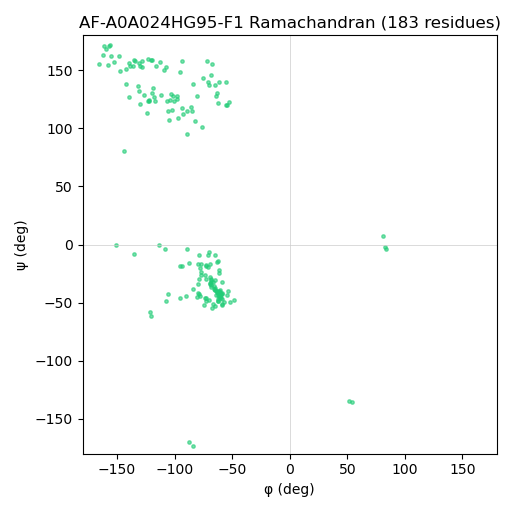1.00 83.25 100 ASP A N 1
ATOM 774 C CA . ASP A 1 100 ? 15.577 -0.806 8.798 1.00 83.25 100 ASP A CA 1
ATOM 775 C C . ASP A 1 100 ? 14.858 -0.598 10.130 1.00 83.25 100 ASP A C 1
ATOM 777 O O . ASP A 1 100 ? 14.208 -1.521 10.620 1.00 83.25 100 ASP A O 1
ATOM 781 N N . TYR A 1 101 ? 14.839 0.637 10.643 1.00 83.06 101 TYR A N 1
ATOM 782 C CA . TYR A 1 101 ? 14.044 0.972 11.827 1.00 83.06 101 TYR A CA 1
ATOM 783 C C . TYR A 1 101 ? 12.546 0.750 11.584 1.00 83.06 101 TYR A C 1
ATOM 785 O O . TYR A 1 101 ? 11.857 0.134 12.403 1.00 83.06 101 TYR A O 1
ATOM 793 N N . TYR A 1 102 ? 12.037 1.202 10.431 1.00 82.25 102 TYR A N 1
ATOM 794 C CA . TYR A 1 102 ? 10.628 1.035 10.079 1.00 82.25 102 TYR A CA 1
ATOM 795 C C . TYR A 1 102 ? 10.208 -0.444 10.050 1.00 82.25 102 TYR A C 1
ATOM 797 O O . TYR A 1 102 ? 9.144 -0.808 10.558 1.00 82.25 102 TYR A O 1
ATOM 805 N N . ARG A 1 103 ? 11.070 -1.312 9.503 1.00 89.56 103 ARG A N 1
ATOM 806 C CA . ARG A 1 103 ? 10.839 -2.758 9.412 1.00 89.56 103 ARG A CA 1
ATOM 807 C C . ARG A 1 103 ? 10.966 -3.475 10.748 1.00 89.56 103 ARG A C 1
ATOM 809 O O . ARG A 1 103 ? 10.107 -4.294 11.062 1.00 89.56 103 ARG A O 1
ATOM 816 N N . ASP A 1 104 ? 12.035 -3.214 11.490 1.00 90.88 104 ASP A N 1
ATOM 817 C CA . ASP A 1 104 ? 12.427 -4.063 12.619 1.00 90.88 104 ASP A CA 1
ATOM 818 C C . ASP A 1 104 ? 11.860 -3.577 13.957 1.00 90.88 104 ASP A C 1
ATOM 820 O O . ASP A 1 104 ? 11.785 -4.361 14.904 1.00 90.88 104 ASP A O 1
ATOM 824 N N . ILE A 1 105 ? 11.432 -2.312 14.035 1.00 90.88 105 ILE A N 1
ATOM 825 C CA . ILE A 1 105 ? 10.932 -1.689 15.266 1.00 90.88 105 ILE A CA 1
ATOM 826 C C . ILE A 1 105 ? 9.494 -1.206 15.091 1.00 90.88 105 ILE A C 1
ATOM 828 O O . ILE A 1 105 ? 8.592 -1.709 15.763 1.00 90.88 105 ILE A O 1
ATOM 832 N N . HIS A 1 106 ? 9.264 -0.272 14.164 1.00 89.62 106 HIS A N 1
ATOM 833 C CA . HIS A 1 106 ? 7.990 0.444 14.094 1.00 89.62 106 HIS A CA 1
ATOM 834 C C . HIS A 1 106 ? 6.810 -0.471 13.738 1.00 89.62 106 HIS A C 1
ATOM 836 O O . HIS A 1 106 ? 5.810 -0.533 14.452 1.00 89.62 106 HIS A O 1
ATOM 842 N N . MET A 1 107 ? 6.908 -1.233 12.646 1.00 93.56 107 MET A N 1
ATOM 843 C CA . MET A 1 107 ? 5.799 -2.091 12.214 1.00 93.56 107 MET A CA 1
ATOM 844 C C . MET A 1 107 ? 5.525 -3.276 13.163 1.00 93.56 107 MET A C 1
ATOM 846 O O . MET A 1 107 ? 4.350 -3.580 13.403 1.00 93.5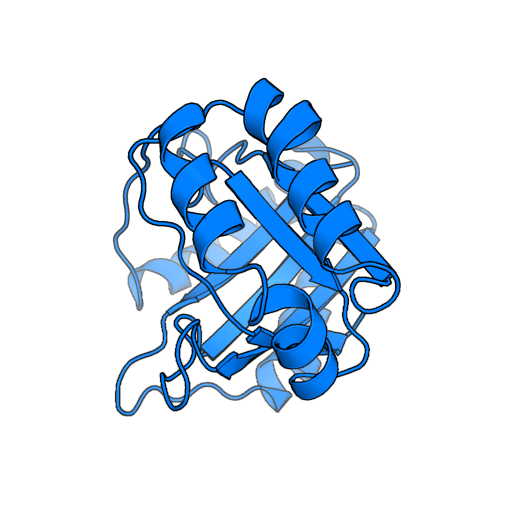6 107 MET A O 1
ATOM 850 N N . PRO A 1 108 ? 6.539 -3.919 13.776 1.00 94.06 108 PRO A N 1
ATOM 851 C CA . PRO A 1 108 ? 6.331 -4.849 14.883 1.00 94.06 108 PRO A CA 1
ATOM 852 C C . PRO A 1 108 ? 5.628 -4.221 16.093 1.00 94.06 108 PRO A C 1
ATOM 854 O O . PRO A 1 108 ? 4.694 -4.836 16.608 1.00 94.06 108 PRO A O 1
ATOM 857 N N . LEU A 1 109 ? 5.999 -2.997 16.496 1.00 93.19 109 LEU A N 1
ATOM 858 C CA . LEU A 1 109 ? 5.306 -2.244 17.551 1.00 93.19 109 LEU A CA 1
ATOM 859 C C . LEU A 1 109 ? 3.821 -2.055 17.204 1.00 93.19 109 LEU A C 1
ATOM 861 O O . LEU A 1 109 ? 2.951 -2.378 18.014 1.00 93.19 109 LEU A O 1
ATOM 865 N N . VAL A 1 110 ? 3.509 -1.601 15.984 1.00 90.44 110 VAL A N 1
ATOM 866 C CA . VAL A 1 110 ? 2.121 -1.436 15.513 1.00 90.44 110 VAL A CA 1
ATOM 867 C C . VAL A 1 110 ? 1.357 -2.762 15.567 1.00 90.44 110 VAL A C 1
ATOM 869 O O . VAL A 1 110 ? 0.244 -2.815 16.094 1.00 90.44 110 VAL A O 1
ATOM 872 N N . LYS A 1 111 ? 1.950 -3.859 15.078 1.00 94.06 111 LYS A N 1
ATOM 873 C CA . LYS A 1 111 ? 1.320 -5.189 15.107 1.00 94.06 111 LYS A CA 1
ATOM 874 C C . LYS A 1 111 ? 1.075 -5.690 16.528 1.00 94.06 111 LYS A C 1
ATOM 876 O O . LYS A 1 111 ? 0.032 -6.299 16.770 1.00 94.06 111 LYS A O 1
ATOM 881 N N . GLU A 1 112 ? 2.013 -5.461 17.442 1.00 95.00 112 GLU A N 1
ATOM 882 C CA . GLU A 1 112 ? 1.875 -5.826 18.852 1.00 95.00 112 GLU A CA 1
ATOM 883 C C . GLU A 1 112 ? 0.708 -5.066 19.490 1.00 95.00 112 GLU A C 1
ATOM 885 O O . GLU A 1 112 ? -0.167 -5.682 20.095 1.00 95.00 112 GLU A O 1
ATOM 890 N N . ARG A 1 113 ? 0.646 -3.741 19.297 1.00 95.38 113 ARG A N 1
ATOM 891 C CA . ARG A 1 113 ? -0.424 -2.891 19.845 1.00 95.38 113 ARG A CA 1
ATOM 892 C C . ARG A 1 113 ? -1.798 -3.243 19.290 1.00 95.38 113 ARG A C 1
ATOM 894 O O . ARG A 1 113 ? -2.768 -3.300 20.036 1.00 95.38 113 ARG A O 1
ATOM 901 N N . MET A 1 114 ? -1.883 -3.531 17.995 1.00 95.00 114 MET A N 1
ATOM 902 C CA . MET A 1 114 ? -3.151 -3.897 17.366 1.00 95.00 114 MET A CA 1
ATOM 903 C C . MET A 1 114 ? -3.586 -5.341 17.663 1.00 95.00 114 MET A C 1
ATOM 905 O O . MET A 1 114 ? -4.755 -5.675 17.455 1.00 95.00 114 MET A O 1
ATOM 909 N N . GLY A 1 115 ? -2.682 -6.210 18.129 1.00 94.81 115 GLY A N 1
ATOM 910 C CA . GLY A 1 115 ? -2.979 -7.612 18.426 1.00 94.81 115 GLY A CA 1
ATOM 911 C C . GLY A 1 115 ? -3.663 -8.321 17.252 1.00 94.81 115 GLY A C 1
ATOM 912 O O . GLY A 1 115 ? -3.272 -8.152 16.095 1.00 94.81 115 GLY A O 1
ATOM 913 N N . ASP A 1 116 ? -4.718 -9.083 17.535 1.00 94.38 116 ASP A N 1
ATOM 914 C CA . ASP A 1 116 ? -5.478 -9.835 16.524 1.00 94.38 116 ASP A CA 1
ATOM 915 C C . ASP A 1 116 ? -6.320 -8.945 15.594 1.00 94.38 116 ASP A C 1
ATOM 917 O O . ASP A 1 116 ? -6.852 -9.425 14.595 1.00 94.38 116 ASP A O 1
ATOM 921 N N . LYS A 1 117 ? -6.443 -7.641 15.886 1.00 94.56 117 LYS A N 1
ATOM 922 C CA . LYS A 1 117 ? -7.155 -6.696 15.011 1.00 94.56 117 LYS A CA 1
ATOM 923 C C . LYS A 1 117 ? -6.365 -6.362 13.749 1.00 94.56 117 LYS A C 1
ATOM 925 O O . LYS A 1 117 ? -6.977 -6.050 12.733 1.00 94.56 117 LYS A O 1
ATOM 930 N N . CYS A 1 118 ? -5.037 -6.475 13.801 1.00 92.88 118 CYS A N 1
ATOM 931 C CA . CYS A 1 118 ? -4.180 -6.525 12.622 1.00 92.88 118 CYS A CA 1
ATOM 932 C C . CYS A 1 118 ? -3.871 -7.994 12.317 1.00 92.88 118 CYS A C 1
ATOM 934 O O . CYS A 1 118 ? -3.122 -8.640 13.055 1.00 92.88 118 CYS A O 1
ATOM 936 N N . LYS A 1 119 ? -4.440 -8.530 11.233 1.00 92.88 119 LYS A N 1
ATOM 937 C CA . LYS A 1 119 ? -4.217 -9.924 10.821 1.00 92.88 119 LYS A CA 1
ATOM 938 C C . LYS A 1 119 ? -2.777 -10.135 10.381 1.00 92.88 119 LYS A C 1
ATOM 940 O O . LYS A 1 119 ? -2.100 -11.050 10.839 1.00 92.88 119 LYS A O 1
ATOM 945 N N . TYR A 1 120 ? -2.322 -9.267 9.489 1.00 92.12 120 TYR A N 1
ATOM 946 C CA . TYR A 1 120 ? -0.959 -9.207 8.988 1.00 92.12 120 TYR A CA 1
ATOM 947 C C . TYR A 1 120 ? -0.704 -7.816 8.405 1.00 92.12 120 TYR A C 1
ATOM 949 O O . TYR A 1 120 ? -1.636 -7.031 8.210 1.00 92.12 120 TYR A O 1
ATOM 957 N N . TYR A 1 121 ? 0.560 -7.517 8.128 1.00 91.88 121 TYR A N 1
ATOM 958 C CA . TYR A 1 121 ? 0.952 -6.294 7.446 1.00 91.88 121 TYR A CA 1
ATOM 959 C C . TYR A 1 121 ? 1.995 -6.582 6.368 1.00 91.88 121 TYR A C 1
ATOM 961 O O . TYR A 1 121 ? 2.694 -7.596 6.420 1.00 91.88 121 TYR A O 1
ATOM 969 N N . THR A 1 122 ? 2.109 -5.677 5.402 1.00 91.38 122 THR A N 1
ATOM 970 C CA . THR A 1 122 ? 3.216 -5.653 4.438 1.00 91.38 122 THR A CA 1
ATOM 971 C C . THR A 1 122 ? 4.025 -4.379 4.605 1.00 91.38 122 THR A C 1
ATOM 973 O O . THR A 1 122 ? 3.495 -3.361 5.045 1.00 91.38 122 THR A O 1
ATOM 976 N N . ILE A 1 123 ? 5.303 -4.440 4.239 1.00 87.88 123 ILE A N 1
ATOM 977 C CA . ILE A 1 123 ? 6.197 -3.284 4.173 1.00 87.88 123 ILE A CA 1
ATOM 978 C C . ILE A 1 123 ? 6.747 -3.223 2.759 1.00 87.88 123 ILE A C 1
ATOM 980 O O . ILE A 1 123 ? 7.381 -4.171 2.295 1.00 87.88 123 ILE A O 1
ATOM 984 N N . ASP A 1 124 ? 6.532 -2.091 2.107 1.00 86.06 124 ASP A N 1
ATOM 985 C CA . ASP A 1 124 ? 6.989 -1.831 0.757 1.00 86.06 124 ASP A CA 1
ATOM 986 C C . ASP A 1 124 ? 8.070 -0.749 0.806 1.00 86.06 124 ASP A C 1
ATOM 988 O O . ASP A 1 124 ? 7.881 0.322 1.385 1.00 86.06 124 ASP A O 1
ATOM 992 N N . LYS A 1 125 ? 9.214 -1.027 0.180 1.00 82.81 125 LYS A N 1
ATOM 993 C CA . LYS A 1 125 ? 10.276 -0.045 -0.045 1.00 82.81 125 LYS A CA 1
ATOM 994 C C . LYS A 1 125 ? 10.152 0.505 -1.460 1.00 82.81 125 LYS A C 1
ATOM 996 O O . LYS A 1 125 ? 10.167 -0.269 -2.415 1.00 82.81 125 LYS A O 1
ATOM 1001 N N . GLY A 1 126 ? 10.057 1.824 -1.592 1.00 80.50 126 GLY A N 1
ATOM 1002 C CA . GLY A 1 126 ? 10.056 2.510 -2.878 1.00 80.50 126 GLY A CA 1
ATOM 1003 C C . GLY A 1 126 ? 11.374 2.277 -3.611 1.00 80.50 126 GLY A C 1
ATOM 1004 O O . GLY A 1 126 ? 12.443 2.577 -3.083 1.00 80.50 126 GLY A O 1
ATOM 1005 N N . LEU A 1 127 ? 11.305 1.715 -4.821 1.00 75.38 127 LEU A N 1
ATOM 1006 C CA . LEU A 1 127 ? 12.490 1.406 -5.633 1.00 75.38 127 LEU A CA 1
ATOM 1007 C C . LEU A 1 127 ? 12.668 2.369 -6.812 1.00 75.38 127 LEU A C 1
ATOM 1009 O O . LEU A 1 127 ? 13.786 2.789 -7.089 1.00 75.38 127 LEU A O 1
ATOM 1013 N N . ALA A 1 128 ? 11.581 2.700 -7.511 1.00 69.31 128 ALA A N 1
ATOM 1014 C CA . ALA A 1 128 ? 11.581 3.568 -8.686 1.00 69.31 128 ALA A CA 1
ATOM 1015 C C . ALA A 1 128 ? 10.166 4.097 -8.973 1.00 69.31 128 ALA A C 1
ATOM 1017 O O . ALA A 1 128 ? 9.180 3.548 -8.474 1.00 69.31 128 ALA A O 1
ATOM 1018 N N . GLY A 1 129 ? 10.083 5.153 -9.780 1.00 69.94 129 GLY A N 1
ATOM 1019 C CA . GLY A 1 129 ? 8.846 5.667 -10.364 1.00 69.94 129 GLY A CA 1
ATOM 1020 C C . GLY A 1 129 ? 8.456 4.933 -11.653 1.00 69.94 129 GLY A C 1
ATOM 1021 O O . GLY A 1 129 ? 9.083 3.949 -12.046 1.00 69.94 129 GLY A O 1
ATOM 1022 N N . GLY A 1 130 ? 7.411 5.418 -12.330 1.00 65.69 130 GLY A N 1
ATOM 1023 C CA . GLY A 1 130 ? 6.883 4.801 -13.558 1.00 65.69 130 GLY A CA 1
ATOM 1024 C C . GLY A 1 130 ? 7.793 4.915 -14.790 1.00 65.69 130 GLY A C 1
ATOM 1025 O O . GLY A 1 130 ? 7.619 4.162 -15.748 1.00 65.69 130 GLY A O 1
ATOM 1026 N N . GLU A 1 131 ? 8.778 5.816 -14.763 1.00 67.19 131 GLU A N 1
ATOM 1027 C CA . GLU A 1 131 ? 9.725 6.053 -15.858 1.00 67.19 131 GLU A CA 1
ATOM 1028 C C . GLU A 1 131 ? 11.145 5.562 -15.525 1.00 67.19 131 GLU A C 1
ATOM 1030 O O . GLU A 1 131 ? 11.557 5.589 -14.360 1.00 67.19 131 GLU A O 1
ATOM 1035 N N . PRO A 1 132 ? 11.944 5.139 -16.527 1.00 68.00 132 PRO A N 1
ATOM 1036 C CA . PRO A 1 132 ? 13.343 4.780 -16.313 1.00 68.00 132 PRO A CA 1
ATOM 1037 C C . PRO A 1 132 ? 14.138 5.915 -15.652 1.00 68.00 132 PRO A C 1
ATOM 1039 O O . PRO A 1 132 ? 14.263 7.004 -16.204 1.00 68.00 132 PRO A O 1
ATOM 1042 N N . GLY A 1 133 ? 14.704 5.643 -14.474 1.00 65.44 133 GLY A N 1
ATOM 1043 C CA . GLY A 1 133 ? 15.481 6.619 -13.704 1.00 65.44 133 GLY A CA 1
ATOM 1044 C C . GLY A 1 133 ? 14.648 7.566 -12.836 1.00 65.44 133 GLY A C 1
ATOM 1045 O O . GLY A 1 133 ? 15.234 8.331 -12.072 1.00 65.44 133 GLY A O 1
ATOM 1046 N N . ALA A 1 134 ? 13.313 7.500 -12.897 1.00 69.06 134 ALA A N 1
ATOM 1047 C CA . ALA A 1 134 ? 12.463 8.263 -11.995 1.00 69.06 134 ALA A CA 1
ATOM 1048 C C . ALA A 1 134 ? 12.535 7.693 -10.565 1.00 69.06 134 ALA A C 1
ATOM 1050 O O . ALA A 1 134 ? 12.532 6.470 -10.379 1.00 69.06 134 ALA A O 1
ATOM 1051 N N . PRO A 1 135 ? 12.576 8.555 -9.540 1.00 64.31 135 PRO A N 1
ATOM 1052 C CA . PRO A 1 135 ? 12.543 8.136 -8.145 1.00 64.31 135 PRO A CA 1
ATOM 1053 C C . PRO A 1 135 ? 11.149 7.621 -7.754 1.00 64.31 135 PRO A C 1
ATOM 1055 O O . PRO A 1 135 ? 10.150 7.952 -8.392 1.00 64.31 135 PRO A O 1
ATOM 1058 N N . ALA A 1 136 ? 11.070 6.804 -6.703 1.00 73.44 136 ALA A N 1
ATOM 1059 C CA . ALA A 1 136 ? 9.787 6.330 -6.186 1.00 73.44 136 ALA A CA 1
ATOM 1060 C C . ALA A 1 136 ? 8.953 7.491 -5.621 1.00 73.44 136 ALA A C 1
ATOM 1062 O O . ALA A 1 136 ? 9.482 8.330 -4.896 1.00 73.44 136 ALA A O 1
ATOM 1063 N N . THR A 1 137 ? 7.647 7.506 -5.911 1.00 72.75 137 THR A N 1
ATOM 1064 C CA . THR A 1 137 ? 6.712 8.513 -5.375 1.00 72.75 137 THR A CA 1
ATOM 1065 C C . THR A 1 137 ? 6.602 8.437 -3.853 1.00 72.75 137 THR A C 1
ATOM 1067 O O . THR A 1 137 ? 6.606 9.465 -3.191 1.00 72.75 137 THR A O 1
ATOM 1070 N N . TYR A 1 138 ? 6.556 7.224 -3.296 1.00 75.94 138 TYR A N 1
ATOM 1071 C CA . TYR A 1 138 ? 6.625 6.991 -1.853 1.00 75.94 138 TYR A CA 1
ATOM 1072 C C . TYR A 1 138 ? 7.870 6.177 -1.570 1.00 75.94 138 TYR A C 1
ATOM 1074 O O . TYR A 1 138 ? 8.068 5.110 -2.159 1.00 75.94 138 TYR A O 1
ATOM 1082 N N . VAL A 1 139 ? 8.708 6.667 -0.662 1.00 73.12 139 VAL A N 1
ATOM 1083 C CA . VAL A 1 139 ? 9.914 5.940 -0.263 1.00 73.12 139 VAL A CA 1
ATOM 1084 C C . VAL A 1 139 ? 9.609 4.729 0.590 1.00 73.12 139 VAL A C 1
ATOM 1086 O O . VAL A 1 139 ? 10.304 3.731 0.449 1.00 73.12 139 VAL A O 1
ATOM 1089 N N . GLY A 1 140 ? 8.530 4.740 1.370 1.00 79.81 140 GLY A N 1
ATOM 1090 C CA . GLY A 1 140 ? 8.004 3.543 2.010 1.00 79.81 140 GLY A CA 1
ATOM 1091 C C . GLY A 1 140 ? 6.494 3.584 2.144 1.00 79.81 140 GLY A C 1
ATOM 1092 O O . GLY A 1 140 ? 5.894 4.647 2.274 1.00 79.81 140 GLY A O 1
ATOM 1093 N N . MET A 1 141 ? 5.888 2.406 2.097 1.00 87.06 141 MET A N 1
ATOM 1094 C CA . MET A 1 141 ? 4.466 2.201 2.339 1.00 87.06 141 MET A CA 1
ATOM 1095 C C . MET A 1 141 ? 4.292 0.974 3.230 1.00 87.06 141 MET A C 1
ATOM 1097 O O . MET A 1 141 ? 5.111 0.054 3.207 1.00 87.06 141 MET A O 1
ATOM 1101 N N . CYS A 1 142 ? 3.203 0.927 3.986 1.00 89.19 142 CYS A N 1
ATOM 1102 C CA . CYS A 1 142 ? 2.737 -0.311 4.591 1.00 89.19 142 CYS A CA 1
ATOM 1103 C C . CYS A 1 142 ? 1.253 -0.506 4.312 1.00 89.19 142 CYS A C 1
ATOM 1105 O O . CYS A 1 142 ? 0.514 0.457 4.099 1.00 89.19 142 CYS A O 1
ATOM 1107 N N . HIS A 1 143 ? 0.821 -1.762 4.368 1.00 89.44 143 HIS A N 1
ATOM 1108 C CA . HIS A 1 143 ? -0.592 -2.120 4.359 1.00 89.44 143 HIS A CA 1
ATOM 1109 C C . HIS A 1 143 ? -0.875 -2.923 5.613 1.00 89.44 143 HIS A C 1
ATOM 1111 O O . HIS A 1 143 ? -0.213 -3.928 5.860 1.00 89.44 143 HIS A O 1
ATOM 1117 N N . ILE A 1 144 ? -1.84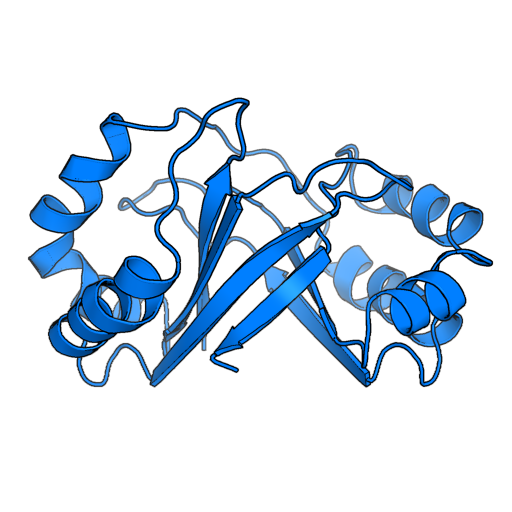2 -2.469 6.405 1.00 90.25 144 ILE A N 1
ATOM 1118 C CA . ILE A 1 144 ? -2.295 -3.125 7.631 1.00 90.25 144 ILE A CA 1
ATOM 1119 C C . ILE A 1 144 ? -3.648 -3.762 7.319 1.00 90.25 144 ILE A C 1
ATOM 1121 O O . ILE A 1 144 ? -4.612 -3.056 7.027 1.00 90.25 144 ILE A O 1
ATOM 1125 N N . PHE A 1 145 ? -3.724 -5.091 7.365 1.00 91.75 145 PHE A N 1
ATOM 1126 C CA . PHE A 1 145 ? -4.938 -5.820 7.003 1.00 91.75 145 PHE A CA 1
ATOM 1127 C C . PHE A 1 145 ? -5.788 -6.097 8.242 1.00 91.75 145 PHE A C 1
ATOM 1129 O O . PHE A 1 145 ? -5.384 -6.835 9.146 1.00 91.75 145 PHE A O 1
ATOM 1136 N N . CYS A 1 146 ? -6.991 -5.529 8.253 1.00 90.44 146 CYS A N 1
ATOM 1137 C CA . CYS A 1 146 ? -7.974 -5.646 9.327 1.00 90.44 146 CYS A CA 1
ATOM 1138 C C . CYS A 1 146 ? -9.268 -6.278 8.797 1.00 90.44 146 CYS A C 1
ATOM 1140 O O . CYS A 1 146 ? -9.540 -6.233 7.601 1.00 90.44 146 CYS A O 1
ATOM 1142 N N . ASP A 1 147 ? -10.088 -6.843 9.687 1.00 91.88 147 ASP A N 1
ATOM 1143 C CA . ASP A 1 147 ? -11.421 -7.353 9.320 1.00 91.88 147 ASP A CA 1
ATOM 1144 C C . ASP A 1 147 ? -12.398 -6.249 8.903 1.00 91.88 147 ASP A C 1
ATOM 1146 O O . ASP A 1 147 ? -13.284 -6.477 8.084 1.00 91.88 147 ASP A O 1
ATOM 1150 N N . SER A 1 148 ? -12.264 -5.065 9.499 1.00 91.12 148 SER A N 1
ATOM 1151 C CA . SER A 1 148 ? -13.137 -3.924 9.238 1.00 91.12 148 SER A CA 1
ATOM 1152 C C . SER A 1 148 ? -12.493 -2.610 9.685 1.00 91.12 148 SER A C 1
ATOM 1154 O O . SER A 1 148 ? -11.472 -2.601 10.385 1.00 91.12 148 SER A O 1
ATOM 1156 N N . VAL A 1 149 ? -13.123 -1.490 9.321 1.00 88.25 149 VAL A N 1
ATOM 1157 C CA . VAL A 1 149 ? -12.735 -0.150 9.786 1.00 88.25 149 VAL A CA 1
ATOM 1158 C C . VAL A 1 149 ? -12.851 -0.050 11.310 1.00 88.25 149 VAL A C 1
ATOM 1160 O O . VAL A 1 149 ? -11.966 0.493 11.966 1.00 88.25 149 VAL A O 1
ATOM 1163 N N . GLU A 1 150 ? -13.890 -0.638 11.901 1.00 90.81 150 GLU A N 1
ATOM 1164 C CA . GLU A 1 150 ? -14.097 -0.664 13.353 1.00 90.81 150 GLU A CA 1
ATOM 1165 C C . GLU A 1 150 ? -13.014 -1.491 14.053 1.00 90.81 150 GLU A C 1
ATOM 1167 O O . GLU A 1 150 ? -12.535 -1.108 15.120 1.00 90.81 150 GLU A O 1
ATOM 1172 N N . ALA A 1 151 ? -12.590 -2.610 13.452 1.00 89.94 151 ALA A N 1
ATOM 1173 C CA . ALA A 1 151 ? -11.478 -3.403 13.968 1.00 89.94 151 ALA A CA 1
ATOM 1174 C C . ALA A 1 151 ? -10.171 -2.596 13.961 1.00 89.94 151 ALA A C 1
ATOM 1176 O O . ALA A 1 151 ? -9.456 -2.601 14.965 1.00 89.94 151 ALA A O 1
ATOM 1177 N N . PHE A 1 152 ? -9.898 -1.860 12.877 1.00 90.38 152 PHE A N 1
ATOM 1178 C CA . PHE A 1 152 ? -8.759 -0.946 12.809 1.00 90.38 152 PHE A CA 1
ATOM 1179 C C . PHE A 1 152 ? -8.838 0.125 13.902 1.00 90.38 152 PHE A C 1
ATOM 1181 O O . PHE A 1 152 ? -7.893 0.282 14.667 1.00 90.38 152 PHE A O 1
ATOM 1188 N N . GLN A 1 153 ? -9.971 0.816 14.039 1.00 88.62 153 GLN A N 1
ATOM 1189 C CA . GLN A 1 153 ? -10.146 1.879 15.034 1.00 88.62 153 GLN A CA 1
ATOM 1190 C C . GLN A 1 153 ? -9.998 1.367 16.471 1.00 88.62 153 GLN A C 1
ATOM 1192 O O . GLN A 1 153 ? -9.335 2.009 17.284 1.00 88.62 153 GLN A O 1
ATOM 1197 N N . ALA A 1 154 ? -10.565 0.199 16.779 1.00 89.81 154 ALA A N 1
ATOM 1198 C CA . ALA A 1 154 ? -10.456 -0.418 18.097 1.00 89.81 154 ALA A CA 1
ATOM 1199 C C . ALA A 1 154 ? -9.029 -0.894 18.417 1.00 89.81 154 ALA A C 1
ATOM 1201 O O . ALA A 1 154 ? -8.638 -0.875 19.581 1.00 89.81 154 ALA A O 1
ATOM 1202 N N . GLY A 1 155 ? -8.264 -1.326 17.406 1.00 88.75 155 GLY A N 1
ATOM 1203 C CA . GLY A 1 155 ? -6.882 -1.783 17.572 1.00 88.75 155 GLY A CA 1
ATOM 1204 C C . GLY A 1 155 ? -5.849 -0.654 17.564 1.00 88.75 155 GLY A C 1
ATOM 1205 O O . GLY A 1 155 ? -4.892 -0.699 18.322 1.00 88.75 155 GLY A O 1
ATOM 1206 N N . PHE A 1 156 ? -6.025 0.363 16.722 1.00 89.56 156 PHE A N 1
ATOM 1207 C CA . PHE A 1 156 ? -5.073 1.465 16.564 1.00 89.56 156 PHE A CA 1
ATOM 1208 C C . PHE A 1 156 ? -5.374 2.630 17.512 1.00 89.56 156 PHE A C 1
ATOM 1210 O O . PHE A 1 156 ? -4.468 3.159 18.148 1.00 89.56 156 PHE A O 1
ATOM 1217 N N . GLY A 1 157 ? -6.645 3.024 17.643 1.00 88.88 157 GLY A N 1
ATOM 1218 C CA . GLY A 1 157 ? -7.072 4.233 18.356 1.00 88.88 157 GLY A CA 1
ATOM 1219 C C . GLY A 1 157 ? -6.521 4.368 19.783 1.00 88.88 157 GLY A C 1
ATOM 1220 O O . GLY A 1 157 ? -5.938 5.409 20.091 1.00 88.88 157 GLY A O 1
ATOM 1221 N N . PRO A 1 158 ? -6.617 3.334 20.644 1.00 94.12 158 PRO A N 1
ATOM 1222 C CA . PRO A 1 158 ? -6.069 3.380 22.004 1.00 94.12 158 PRO A CA 1
ATOM 1223 C C . PRO A 1 158 ? -4.547 3.588 22.070 1.00 94.12 158 PRO A C 1
ATOM 1225 O O . PRO A 1 158 ? -4.034 4.056 23.086 1.00 94.12 158 PRO A O 1
ATOM 1228 N N . HIS A 1 159 ? -3.833 3.258 20.992 1.00 91.88 159 HIS A N 1
ATOM 1229 C CA . HIS A 1 159 ? -2.371 3.268 20.908 1.00 91.88 159 HIS A CA 1
ATOM 1230 C C . HIS A 1 159 ? -1.829 4.333 19.945 1.00 91.88 159 HIS A C 1
ATOM 1232 O O . HIS A 1 159 ? -0.615 4.497 19.834 1.00 91.88 159 HIS A O 1
ATOM 1238 N N . ALA A 1 160 ? -2.707 5.105 19.296 1.00 85.44 160 ALA A N 1
ATOM 1239 C CA . ALA A 1 160 ? -2.348 6.073 18.265 1.00 85.44 160 ALA A CA 1
ATOM 1240 C C . ALA A 1 160 ? -1.282 7.064 18.746 1.00 85.44 160 ALA A C 1
ATOM 1242 O O . ALA A 1 160 ? -0.343 7.358 18.021 1.00 85.44 160 ALA A O 1
ATOM 1243 N N . LYS A 1 161 ? -1.371 7.537 19.995 1.00 87.94 161 LYS A N 1
ATOM 1244 C CA . LYS A 1 161 ? -0.388 8.480 20.548 1.00 87.94 161 LYS A CA 1
ATOM 1245 C C . LYS A 1 161 ? 1.027 7.895 20.611 1.00 87.94 161 LYS A C 1
ATOM 1247 O O . LYS A 1 161 ? 1.980 8.607 20.323 1.00 87.94 161 LYS A O 1
ATOM 1252 N N . GLU A 1 162 ? 1.159 6.637 21.021 1.00 91.50 162 GLU A N 1
ATOM 1253 C CA . GLU A 1 162 ? 2.451 5.950 21.110 1.00 91.50 162 GLU A CA 1
ATOM 1254 C C . GLU A 1 162 ? 3.009 5.680 19.712 1.00 91.50 162 GLU A C 1
ATOM 1256 O O . GLU A 1 162 ? 4.149 6.029 19.428 1.00 91.50 162 GLU A O 1
ATOM 1261 N N . ILE A 1 163 ? 2.170 5.142 18.823 1.00 86.00 163 ILE A N 1
ATOM 1262 C CA . ILE A 1 163 ? 2.554 4.805 17.451 1.00 86.00 163 ILE A CA 1
ATOM 1263 C C . ILE A 1 163 ? 2.980 6.058 16.678 1.00 86.00 163 ILE A C 1
ATOM 1265 O O . ILE A 1 163 ? 4.026 6.066 16.040 1.00 86.00 163 ILE A O 1
ATOM 1269 N N . LEU A 1 164 ? 2.201 7.139 16.757 1.00 84.00 164 LEU A N 1
ATOM 1270 C CA . LEU A 1 164 ? 2.513 8.378 16.048 1.00 84.00 164 LEU A CA 1
ATOM 1271 C C . LEU A 1 164 ? 3.759 9.076 16.613 1.00 84.00 164 LEU A C 1
ATOM 1273 O O . LEU A 1 164 ? 4.474 9.736 15.865 1.00 84.00 164 LEU A O 1
ATOM 1277 N N . ALA A 1 165 ? 4.046 8.925 17.911 1.00 86.81 165 ALA A N 1
ATOM 1278 C CA . ALA A 1 165 ? 5.260 9.476 18.512 1.00 86.81 165 ALA A CA 1
ATOM 1279 C C . ALA A 1 165 ? 6.535 8.759 18.034 1.00 86.81 165 ALA A C 1
ATOM 1281 O O . ALA A 1 165 ? 7.594 9.380 17.991 1.00 86.81 165 ALA A O 1
ATOM 1282 N N . ASP A 1 166 ? 6.432 7.483 17.656 1.00 87.69 166 ASP A N 1
ATOM 1283 C CA . ASP A 1 166 ? 7.563 6.688 17.170 1.00 87.69 166 ASP A CA 1
ATOM 1284 C C . ASP A 1 166 ? 8.015 7.079 15.748 1.00 87.69 166 ASP A C 1
ATOM 1286 O O . ASP A 1 166 ? 9.152 6.812 15.369 1.00 87.69 166 ASP A O 1
ATOM 1290 N N . ILE A 1 167 ? 7.167 7.776 14.976 1.00 80.44 167 ILE A N 1
ATOM 1291 C CA . ILE A 1 167 ? 7.456 8.193 13.587 1.00 80.44 167 ILE A CA 1
ATOM 1292 C C . ILE A 1 167 ? 8.764 8.985 13.486 1.00 80.44 167 ILE A C 1
ATOM 1294 O O . ILE A 1 167 ? 9.595 8.721 12.614 1.00 80.44 167 ILE A O 1
ATOM 1298 N N . ALA A 1 168 ? 8.979 9.906 14.429 1.00 80.69 168 ALA A N 1
ATOM 1299 C CA . ALA A 1 168 ? 10.146 10.784 14.451 1.00 80.69 168 ALA A CA 1
ATOM 1300 C C . ALA A 1 168 ? 11.484 10.034 14.603 1.00 80.69 168 ALA A C 1
ATOM 1302 O O . ALA A 1 168 ? 12.542 10.624 14.384 1.00 80.69 168 ALA A O 1
ATOM 1303 N N . ASN A 1 169 ? 11.460 8.750 14.976 1.00 78.94 169 ASN A N 1
ATOM 1304 C CA . ASN A 1 169 ? 12.668 7.944 15.137 1.00 78.94 169 ASN A CA 1
ATOM 1305 C C . ASN A 1 169 ? 13.232 7.424 13.806 1.00 78.94 169 ASN A C 1
ATOM 1307 O O . ASN A 1 169 ? 14.391 7.017 13.774 1.00 78.94 169 ASN A O 1
ATOM 1311 N N . TYR A 1 170 ? 12.448 7.429 12.721 1.00 73.44 170 TYR A N 1
ATOM 1312 C CA . TYR A 1 170 ? 12.857 6.848 11.433 1.00 73.44 170 TYR A CA 1
ATOM 1313 C C . TYR A 1 170 ? 12.533 7.713 10.209 1.00 73.44 170 TYR A C 1
ATOM 1315 O O . TYR A 1 170 ? 12.973 7.407 9.096 1.00 73.44 170 TYR A O 1
ATOM 1323 N N . THR A 1 171 ? 11.777 8.797 10.385 1.00 77.94 171 THR A N 1
ATOM 1324 C CA . THR A 1 171 ? 11.546 9.794 9.339 1.00 77.94 171 THR A CA 1
ATOM 1325 C C . THR A 1 171 ? 11.127 11.135 9.933 1.00 77.94 171 THR A C 1
ATOM 1327 O O . THR A 1 171 ? 10.565 11.212 11.022 1.00 77.94 171 THR A O 1
ATOM 1330 N N . ASP A 1 172 ? 11.397 12.205 9.198 1.00 75.56 172 ASP A N 1
ATOM 1331 C CA . ASP A 1 172 ? 10.837 13.538 9.409 1.00 75.56 172 ASP A CA 1
ATOM 1332 C C . ASP A 1 172 ? 9.517 13.749 8.642 1.00 75.56 172 ASP A C 1
ATOM 1334 O O . ASP A 1 172 ? 8.865 14.786 8.792 1.00 75.56 172 ASP A O 1
ATOM 1338 N N . GLN A 1 173 ? 9.091 12.761 7.849 1.00 74.75 173 GLN A N 1
ATOM 1339 C CA . GLN A 1 173 ? 7.866 12.816 7.064 1.00 74.75 173 GLN A CA 1
ATOM 1340 C C . GLN A 1 173 ? 6.621 12.615 7.929 1.00 74.75 173 GLN A C 1
ATOM 1342 O O . GLN A 1 173 ? 6.569 11.773 8.827 1.00 74.75 173 GLN A O 1
ATOM 1347 N N . THR A 1 174 ? 5.557 13.340 7.584 1.00 76.00 174 THR A N 1
ATOM 1348 C CA . THR A 1 174 ? 4.212 13.016 8.069 1.00 76.00 174 THR A CA 1
ATOM 1349 C C . THR A 1 174 ? 3.613 11.952 7.148 1.00 76.00 174 THR A C 1
ATOM 1351 O O . THR A 1 174 ? 3.389 12.245 5.972 1.00 76.00 174 THR A O 1
ATOM 1354 N N . PRO A 1 175 ? 3.348 10.723 7.626 1.00 76.81 175 PRO A N 1
ATOM 1355 C CA . PRO A 1 175 ? 2.790 9.686 6.776 1.00 76.81 175 PRO A CA 1
ATOM 1356 C C . PRO A 1 175 ? 1.352 10.023 6.383 1.00 76.81 175 PRO A C 1
ATOM 1358 O O . PRO A 1 175 ? 0.567 10.555 7.170 1.00 76.81 175 PRO A O 1
ATOM 1361 N N . VAL A 1 176 ? 0.985 9.642 5.165 1.00 82.75 176 VAL A N 1
ATOM 1362 C CA . VAL A 1 176 ? -0.398 9.691 4.694 1.00 82.75 176 VAL A CA 1
ATOM 1363 C C . VAL A 1 176 ? 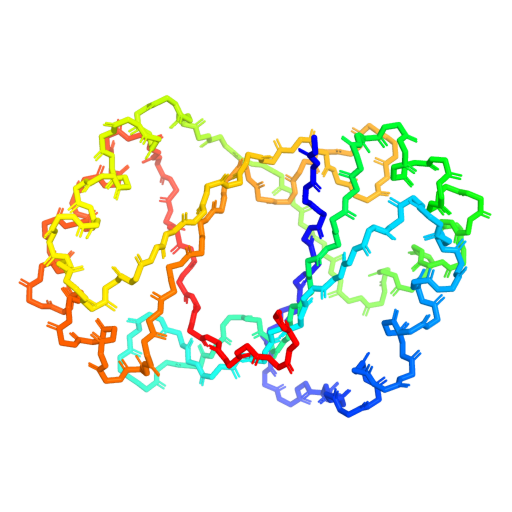-1.099 8.400 5.109 1.00 82.75 176 VAL A C 1
ATOM 1365 O O . VAL A 1 176 ? -0.713 7.318 4.668 1.00 82.75 176 VAL A O 1
ATOM 1368 N N . LEU A 1 177 ? -2.143 8.504 5.936 1.00 84.25 177 LEU A N 1
ATOM 1369 C CA . LEU A 1 177 ? -2.975 7.358 6.309 1.00 84.25 177 LEU A CA 1
ATOM 1370 C C . LEU A 1 177 ? -4.248 7.309 5.462 1.00 84.25 177 LEU A C 1
ATOM 1372 O O . LEU A 1 177 ? -5.020 8.269 5.429 1.00 84.25 177 LEU A O 1
ATOM 1376 N N . GLN A 1 178 ? -4.496 6.153 4.849 1.00 85.25 178 GLN A N 1
ATOM 1377 C CA . GLN A 1 178 ? -5.730 5.856 4.134 1.00 85.25 178 GLN A CA 1
ATOM 1378 C C . GLN A 1 178 ? -6.287 4.492 4.539 1.00 85.25 178 GLN A C 1
ATOM 1380 O O . GLN A 1 178 ? -5.566 3.497 4.576 1.00 85.25 178 GLN A O 1
ATOM 1385 N N . ILE A 1 179 ? -7.601 4.448 4.757 1.00 87.75 179 ILE A N 1
ATOM 1386 C CA . ILE A 1 179 ? -8.368 3.220 4.957 1.00 87.75 179 ILE A CA 1
ATOM 1387 C C . ILE A 1 179 ? -9.122 2.909 3.664 1.00 87.75 179 ILE A C 1
ATOM 1389 O O . ILE A 1 179 ? -9.810 3.779 3.122 1.00 87.75 179 ILE A O 1
ATOM 1393 N N . SER A 1 180 ? -8.995 1.674 3.175 1.00 86.06 180 SER A N 1
ATOM 1394 C CA . SER A 1 180 ? -9.585 1.239 1.904 1.00 86.06 180 SER A CA 1
ATOM 1395 C C . SER A 1 180 ? -10.368 -0.063 2.040 1.00 86.06 180 SER A C 1
ATOM 1397 O O . SER A 1 180 ? -10.079 -0.886 2.907 1.00 86.06 180 SER A O 1
ATOM 1399 N N . GLU A 1 181 ? -11.345 -0.252 1.157 1.00 87.25 181 GLU A N 1
ATOM 1400 C CA . GLU A 1 181 ? -11.926 -1.563 0.874 1.00 87.25 181 GLU A CA 1
ATOM 1401 C C . GLU A 1 181 ? -11.005 -2.311 -0.097 1.00 87.25 181 GLU A C 1
ATOM 1403 O O . GLU A 1 181 ? -10.672 -1.772 -1.156 1.00 87.25 181 GLU A O 1
ATOM 1408 N N . VAL A 1 182 ? -10.627 -3.547 0.247 1.00 86.81 182 VAL A N 1
ATOM 1409 C CA . VAL A 1 182 ? -9.919 -4.451 -0.669 1.00 86.81 182 VAL A CA 1
ATOM 1410 C C . VAL A 1 182 ? -10.940 -5.003 -1.660 1.00 86.81 182 VAL A C 1
ATOM 1412 O O . VAL A 1 182 ? -11.710 -5.905 -1.340 1.00 86.81 182 VAL A O 1
ATOM 1415 N N . VAL A 1 183 ? -10.961 -4.437 -2.862 1.00 78.38 183 VAL A N 1
ATOM 1416 C CA . VAL A 1 183 ? -11.914 -4.799 -3.922 1.00 78.38 183 VAL A CA 1
ATOM 1417 C C . VAL A 1 183 ? -11.471 -6.076 -4.642 1.00 78.38 183 VAL A C 1
ATOM 1419 O O . VAL A 1 183 ? -12.299 -6.877 -5.068 1.00 78.38 183 VAL A O 1
ATOM 1422 N N . VAL A 1 184 ? -10.156 -6.269 -4.775 1.00 74.12 184 VAL A N 1
ATOM 1423 C CA . VAL A 1 184 ? -9.519 -7.484 -5.306 1.00 74.12 184 VAL A CA 1
ATOM 1424 C C . VAL A 1 184 ? -8.283 -7.764 -4.457 1.00 74.12 184 VAL A C 1
ATOM 1426 O O . VAL A 1 184 ? -7.455 -6.864 -4.303 1.00 74.12 184 VAL A O 1
ATOM 1429 N N . GLY A 1 185 ? -8.165 -8.980 -3.918 1.00 62.62 185 GLY A N 1
ATOM 1430 C CA . GLY A 1 185 ? -7.110 -9.396 -2.987 1.00 62.62 185 GLY A CA 1
ATOM 1431 C C . GLY A 1 185 ? -6.757 -10.866 -3.121 1.00 62.62 185 GLY A C 1
ATOM 1432 O O . GLY A 1 185 ? -7.683 -11.662 -3.395 1.00 62.62 185 GLY A O 1
#

Solvent-accessible surface area (backbone atoms only — not comparable to full-atom values): 10645 Å² total; per-residue (Å²): 107,41,74,50,75,49,76,40,76,46,55,96,88,64,87,76,62,65,63,55,44,62,74,46,51,50,53,50,52,43,61,67,23,39,86,31,39,74,52,63,34,34,33,38,42,67,22,25,80,48,95,90,36,65,26,59,32,50,35,36,37,38,40,32,17,65,36,72,67,39,38,44,72,27,43,53,90,47,35,70,71,61,53,66,56,47,80,78,76,70,90,87,78,66,70,80,68,45,63,64,54,40,60,74,46,52,50,51,51,52,44,60,66,20,40,84,32,37,73,51,71,50,80,47,74,44,80,50,35,101,48,95,90,35,64,19,74,50,45,60,50,70,47,78,42,46,93,42,73,66,38,39,47,68,23,41,57,88,44,42,71,63,59,62,62,52,44,69,79,36,28,91,68,83,81,87,50,68,43,60,47,76,76,38,126

Secondary structure (DSSP, 8-state):
-EEEEEEEE--TT----HHHIIIIIHHHHHHHHGGGEEEEEEEEEEEESSTTPPPSEEEEEEEEES-HHHHHHHHHHHHHHHGGGGGGT---------HHHIIIIIHHHHHHHHGGGS-EEEEEE----SSTTPPPS-SEEEEEE-S-HHHHHHHHGGGHHHHHHHGGGT-SS-PPPEEEEEEE-

Radius of gyration: 16.92 Å; Cα contacts (8 Å, |Δi|>4): 272; chains: 1; bounding box: 32×31×47 Å

Mean predicted aligned error: 8.94 Å

Foldseek 3Di:
DAKDKDFAFDDVPDDDDPCCCVPPVVVVLCVQLDVQFVDKWKWAFDAWPDVPHGFRTRIMMITDGPDPVSCCVRCVVVLCVVVVCVVVGDDADDDDWAPVCCPPPQVVVLCVQLDVQFVDKDKHAWDADSDVPHGGRYRIDMDGDGPDPVSCCVRCVVCVVVSQVCRVVIDPDDDIGTDTDTPDD